Protein AF-A0A382PYN9-F1 (afdb_monomer)

Structure (mmCIF, N/CA/C/O backbone):
data_AF-A0A382PYN9-F1
#
_entry.id   AF-A0A382PYN9-F1
#
loop_
_atom_site.group_PDB
_atom_site.id
_atom_site.type_symbol
_atom_site.label_atom_id
_atom_site.label_alt_id
_atom_site.label_comp_id
_atom_site.label_asym_id
_atom_site.label_entity_id
_atom_site.label_seq_id
_atom_site.pdbx_PDB_ins_code
_atom_site.Cartn_x
_atom_site.Cartn_y
_atom_site.Cartn_z
_atom_site.occupancy
_atom_site.B_iso_or_equiv
_atom_site.auth_seq_id
_atom_site.auth_comp_id
_atom_site.auth_asym_id
_atom_site.auth_atom_id
_atom_site.pdbx_PDB_model_num
ATOM 1 N N . MET A 1 1 ? -27.409 -8.726 5.290 1.00 40.16 1 MET A N 1
ATOM 2 C CA . MET A 1 1 ? -26.857 -7.420 4.881 1.00 40.16 1 MET A CA 1
ATOM 3 C C . MET A 1 1 ? -26.057 -6.933 6.074 1.00 40.16 1 MET A C 1
ATOM 5 O O . MET A 1 1 ? -26.664 -6.709 7.110 1.00 40.16 1 MET A O 1
ATOM 9 N N . LEU A 1 2 ? -24.721 -6.960 6.009 1.00 42.22 2 LEU A N 1
ATOM 10 C CA . LEU A 1 2 ? -23.898 -6.451 7.111 1.00 42.22 2 LEU A CA 1
ATOM 11 C C . LEU A 1 2 ? -24.220 -4.960 7.237 1.00 42.22 2 LEU A C 1
ATOM 13 O O . LEU A 1 2 ? -24.025 -4.222 6.271 1.00 42.22 2 LEU A O 1
ATOM 17 N N . SER A 1 3 ? -24.788 -4.535 8.367 1.00 43.53 3 SER A N 1
ATOM 18 C CA . SER A 1 3 ? -24.862 -3.118 8.705 1.00 43.53 3 SER A CA 1
ATOM 19 C C . SER A 1 3 ? -23.429 -2.682 8.967 1.00 43.53 3 SER A C 1
ATOM 21 O O . SER A 1 3 ? -22.917 -2.844 10.070 1.00 43.53 3 SER A O 1
ATOM 23 N N . TYR A 1 4 ? -22.730 -2.251 7.920 1.00 53.94 4 TYR A N 1
ATOM 24 C CA . TYR A 1 4 ? -21.468 -1.563 8.114 1.00 53.94 4 TYR A CA 1
ATOM 25 C C . TYR A 1 4 ? -21.807 -0.327 8.929 1.00 53.94 4 TYR A C 1
ATOM 27 O O . TYR A 1 4 ? -22.560 0.529 8.463 1.00 53.94 4 TYR A O 1
ATOM 35 N N . ASP A 1 5 ? -21.330 -0.289 10.169 1.00 60.09 5 ASP A N 1
ATOM 36 C CA . ASP A 1 5 ? -21.441 0.897 10.994 1.00 60.09 5 ASP A CA 1
ATOM 37 C C . ASP A 1 5 ? -20.988 2.113 10.176 1.00 60.09 5 ASP A C 1
ATOM 39 O O . ASP A 1 5 ? -20.048 2.049 9.372 1.00 60.09 5 ASP A O 1
ATOM 43 N N . ASN A 1 6 ? -21.682 3.235 10.368 1.00 76.31 6 ASN A N 1
ATOM 44 C CA . ASN A 1 6 ? -21.458 4.477 9.622 1.00 76.31 6 ASN A CA 1
ATOM 45 C C . ASN A 1 6 ? -20.055 5.081 9.826 1.00 76.31 6 ASN A C 1
ATOM 47 O O . ASN A 1 6 ? -19.784 6.157 9.303 1.00 76.31 6 ASN A O 1
ATOM 51 N N . ALA A 1 7 ? -19.172 4.427 10.580 1.00 86.56 7 ALA A N 1
ATOM 52 C CA . ALA A 1 7 ? -17.795 4.819 10.795 1.00 86.56 7 ALA A CA 1
ATOM 53 C C . ALA A 1 7 ? -16.909 3.577 10.945 1.00 86.56 7 ALA A C 1
ATOM 55 O O . ALA A 1 7 ? -17.310 2.566 11.513 1.00 86.56 7 ALA A O 1
ATOM 56 N N . GLY A 1 8 ? -15.681 3.686 10.459 1.00 94.12 8 GLY A N 1
ATOM 57 C CA . GLY A 1 8 ? -14.655 2.660 10.565 1.00 94.12 8 GLY A CA 1
ATOM 58 C C . GLY A 1 8 ? -13.310 3.227 10.134 1.00 94.12 8 GLY A C 1
ATOM 59 O O . GLY A 1 8 ? -13.210 4.387 9.728 1.00 94.12 8 GLY A O 1
ATOM 60 N N . SER A 1 9 ? -12.261 2.427 10.246 1.00 97.19 9 SER A N 1
ATOM 61 C CA . SER A 1 9 ? -10.891 2.838 9.959 1.00 97.19 9 SER A CA 1
ATOM 62 C C . SER A 1 9 ? -10.161 1.775 9.146 1.00 97.19 9 SER A C 1
ATOM 64 O O . SER A 1 9 ? -10.193 0.583 9.461 1.00 97.19 9 SER A O 1
ATOM 66 N N . PHE A 1 10 ? -9.505 2.214 8.076 1.00 97.12 10 PHE A N 1
ATOM 67 C CA . PHE A 1 10 ? -8.853 1.351 7.103 1.00 97.12 10 PHE A CA 1
ATOM 68 C C . PHE A 1 10 ? -7.407 1.783 6.880 1.00 97.12 10 PHE A C 1
ATOM 70 O O . PHE A 1 10 ? -7.141 2.928 6.512 1.00 97.12 10 PHE A O 1
ATOM 77 N N . LEU A 1 11 ? -6.479 0.845 7.047 1.00 97.12 11 LEU A N 1
ATOM 78 C CA . LEU A 1 11 ? -5.067 1.026 6.731 1.00 97.12 11 LEU A CA 1
ATOM 79 C C . LEU A 1 11 ? -4.692 0.170 5.518 1.00 97.12 11 LEU A C 1
ATOM 81 O O . LEU A 1 11 ? -4.816 -1.054 5.560 1.00 97.12 11 LEU A O 1
ATOM 85 N N . GLU A 1 12 ? -4.177 0.793 4.460 1.00 94.44 12 GLU A N 1
ATOM 86 C CA . GLU A 1 12 ? -3.511 0.089 3.363 1.00 94.44 12 GLU A CA 1
ATOM 87 C C . GLU A 1 12 ? -1.996 0.239 3.472 1.00 94.44 12 GLU A C 1
ATOM 89 O O . GLU A 1 12 ? -1.480 1.345 3.645 1.00 94.44 12 GLU A O 1
ATOM 94 N N . VAL A 1 13 ? -1.287 -0.884 3.345 1.00 91.56 13 VAL A N 1
ATOM 95 C CA . VAL A 1 13 ? 0.174 -0.917 3.363 1.00 91.56 13 VAL A CA 1
ATOM 96 C C . VAL A 1 13 ? 0.731 -1.517 2.080 1.00 91.56 13 VAL A C 1
ATOM 98 O O . VAL A 1 13 ? 0.318 -2.595 1.621 1.00 91.56 13 VAL A O 1
ATOM 101 N N . GLY A 1 14 ? 1.770 -0.863 1.571 1.00 85.06 14 GLY A N 1
ATOM 102 C CA . GLY A 1 14 ? 2.651 -1.384 0.538 1.00 85.06 14 GLY A CA 1
ATOM 103 C C . GLY A 1 14 ? 2.459 -0.717 -0.812 1.00 85.06 14 GLY A C 1
ATOM 104 O O . GLY A 1 14 ? 1.641 0.173 -0.989 1.00 85.06 14 GLY A O 1
ATOM 105 N N . CYS A 1 15 ? 3.195 -1.232 -1.781 1.00 72.50 15 CYS A N 1
ATOM 106 C CA . CYS A 1 15 ? 3.607 -0.526 -2.984 1.00 72.50 15 CYS A CA 1
ATOM 107 C C . CYS A 1 15 ? 2.449 -0.162 -3.967 1.00 72.50 15 CYS A C 1
ATOM 109 O O . CYS A 1 15 ? 2.612 0.545 -4.959 1.00 72.50 15 CYS A O 1
ATOM 111 N N . HIS A 1 16 ? 1.233 -0.664 -3.738 1.00 74.56 16 HIS A N 1
ATOM 112 C CA . HIS A 1 16 ? 0.044 -0.399 -4.571 1.00 74.56 16 HIS A CA 1
ATOM 113 C C . HIS A 1 16 ? -1.066 0.311 -3.787 1.00 74.56 16 HIS A C 1
ATOM 115 O O . HIS A 1 16 ? -2.250 0.143 -4.087 1.00 74.56 16 HIS A O 1
ATOM 121 N N . THR A 1 17 ? -0.682 1.062 -2.754 1.00 84.31 17 THR A N 1
ATOM 122 C CA . THR A 1 17 ? -1.617 1.781 -1.887 1.00 84.31 17 THR A CA 1
ATOM 123 C C . THR A 1 17 ? -2.398 2.848 -2.659 1.00 84.31 17 THR A C 1
ATOM 125 O O . THR A 1 17 ? -1.833 3.550 -3.495 1.00 84.31 17 THR A O 1
ATOM 128 N N . GLY A 1 18 ? -3.704 2.958 -2.391 1.00 83.88 18 GLY A N 1
ATOM 129 C CA . GLY A 1 18 ? -4.582 4.017 -2.908 1.00 83.88 18 GLY A CA 1
ATOM 130 C C . GLY A 1 18 ? -5.741 3.519 -3.760 1.00 83.88 18 GLY A C 1
ATOM 131 O O . GLY A 1 18 ? -6.857 4.004 -3.618 1.00 83.88 18 GLY A O 1
ATOM 132 N N . ARG A 1 19 ? -5.540 2.495 -4.597 1.00 83.75 19 ARG A N 1
ATOM 133 C CA . ARG A 1 19 ? -6.630 1.971 -5.445 1.00 83.75 19 ARG A CA 1
ATOM 134 C C . ARG A 1 19 ? -7.760 1.348 -4.634 1.00 83.75 19 ARG A C 1
ATOM 136 O O . ARG A 1 19 ? -8.929 1.586 -4.927 1.00 83.75 19 ARG A O 1
ATOM 143 N N . LEU A 1 20 ? -7.406 0.532 -3.642 1.00 87.69 20 LEU A N 1
ATOM 144 C CA . LEU A 1 20 ? -8.398 -0.111 -2.789 1.00 87.69 20 LEU A CA 1
ATOM 145 C C . LEU A 1 20 ? -9.072 0.922 -1.885 1.00 87.69 20 LEU A C 1
ATOM 147 O O . LEU A 1 20 ? -10.288 0.891 -1.751 1.00 87.69 20 LEU A O 1
ATOM 151 N N . ILE A 1 21 ? -8.301 1.868 -1.341 1.00 92.31 21 ILE A N 1
ATOM 152 C CA . ILE A 1 21 ? -8.827 3.010 -0.581 1.00 92.31 21 ILE A CA 1
ATO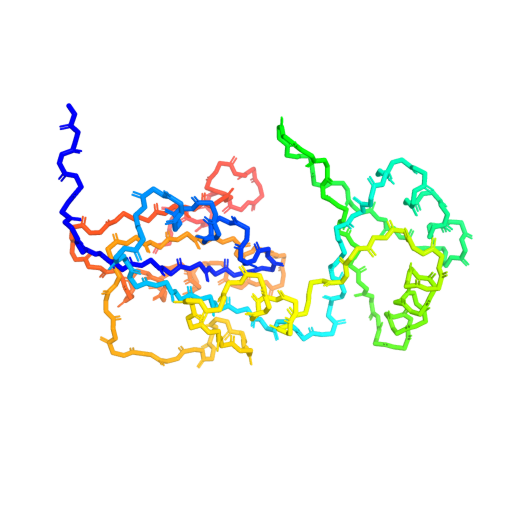M 153 C C . ILE A 1 21 ? -9.866 3.791 -1.397 1.00 92.31 21 ILE A C 1
ATOM 155 O O . ILE A 1 21 ? -10.986 3.974 -0.927 1.00 92.31 21 ILE A O 1
ATOM 159 N N . TYR A 1 22 ? -9.534 4.182 -2.632 1.00 91.12 22 TYR A N 1
ATOM 160 C CA . TYR A 1 22 ? -10.456 4.883 -3.527 1.00 91.12 22 TYR A CA 1
ATOM 161 C C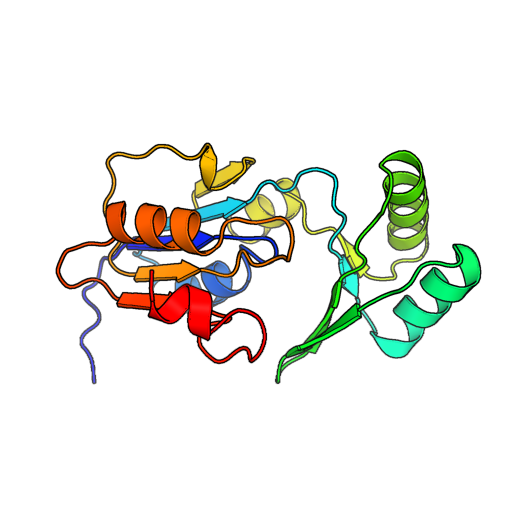 . TYR A 1 22 ? -11.749 4.109 -3.749 1.00 91.12 22 TYR A C 1
ATOM 163 O O . TYR A 1 22 ? -12.841 4.655 -3.601 1.00 91.12 22 TYR A O 1
ATOM 171 N N . TYR A 1 23 ? -11.623 2.818 -4.059 1.00 89.44 23 TYR A N 1
ATOM 172 C CA . TYR A 1 23 ? -12.780 1.967 -4.279 1.00 89.44 23 TYR A CA 1
ATOM 173 C C . TYR A 1 23 ? -13.662 1.861 -3.034 1.00 89.44 23 TYR A C 1
ATOM 175 O O . TYR A 1 23 ? -14.871 2.038 -3.130 1.00 89.44 23 TYR A O 1
ATOM 183 N N . LEU A 1 24 ? -13.070 1.612 -1.865 1.00 90.44 24 LEU A N 1
ATOM 184 C CA . LEU A 1 24 ? -13.812 1.460 -0.615 1.00 90.44 24 LEU A CA 1
ATOM 185 C C . LEU A 1 24 ? -14.515 2.750 -0.194 1.00 90.44 24 LEU A C 1
ATOM 187 O O . LEU A 1 24 ? -15.639 2.674 0.292 1.00 90.44 24 LEU A O 1
ATOM 191 N N . HIS A 1 25 ? -13.906 3.914 -0.419 1.00 93.44 25 HIS A N 1
ATOM 192 C CA . HIS A 1 25 ? -14.519 5.202 -0.089 1.00 93.44 25 HIS A CA 1
ATOM 193 C C . HIS A 1 25 ? -15.833 5.444 -0.849 1.00 93.44 25 HIS A C 1
ATOM 195 O O . HIS A 1 25 ? -16.732 6.092 -0.321 1.00 93.44 25 HIS A O 1
ATOM 201 N N . MET A 1 26 ? -16.004 4.874 -2.049 1.00 91.75 26 MET A N 1
ATOM 202 C CA . MET A 1 26 ? -17.281 4.957 -2.774 1.00 91.75 26 MET A CA 1
ATOM 203 C C . MET A 1 26 ? -18.440 4.261 -2.041 1.00 91.75 26 MET A C 1
ATOM 2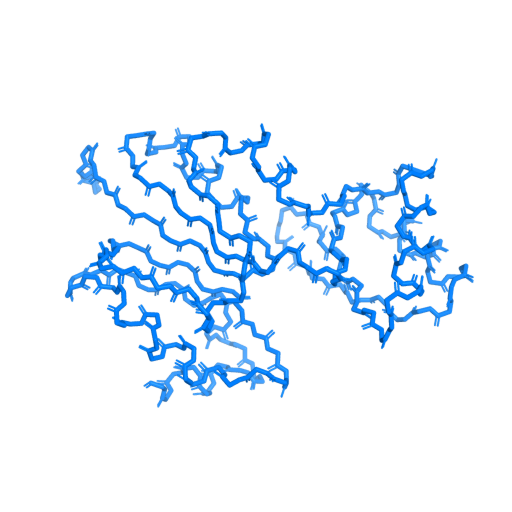05 O O . MET A 1 26 ? -19.595 4.610 -2.269 1.00 91.75 26 MET A O 1
ATOM 209 N N . PHE A 1 27 ? -18.147 3.288 -1.173 1.00 91.88 27 PHE A N 1
ATOM 210 C CA . PHE A 1 27 ? -19.151 2.523 -0.423 1.00 91.88 27 PHE A CA 1
ATOM 211 C C . PHE A 1 27 ? -19.200 2.901 1.059 1.00 91.88 27 PHE A C 1
ATOM 213 O O . PHE A 1 27 ? -20.262 2.836 1.671 1.00 91.88 27 PHE A O 1
ATOM 220 N N . CYS A 1 28 ? -18.067 3.317 1.626 1.00 93.38 28 CYS A N 1
ATOM 221 C CA . CYS A 1 28 ? -17.914 3.659 3.037 1.00 93.38 28 CYS A CA 1
ATOM 222 C C . CYS A 1 28 ? -17.301 5.069 3.202 1.00 93.38 28 CYS A C 1
ATOM 224 O O . CYS A 1 28 ? -16.242 5.208 3.811 1.00 93.38 28 CYS A O 1
ATOM 226 N N . PRO A 1 29 ? -17.934 6.141 2.689 1.00 94.31 29 PRO A N 1
ATOM 227 C CA . PRO A 1 29 ? -17.316 7.474 2.602 1.00 94.31 29 PRO A CA 1
ATOM 228 C C . PRO A 1 29 ? -16.969 8.096 3.961 1.00 94.31 29 PRO A C 1
ATOM 230 O O . PRO A 1 29 ? -16.073 8.925 4.063 1.00 94.31 29 PRO A O 1
ATOM 233 N N . ASN A 1 30 ? -17.656 7.674 5.022 1.00 94.81 30 ASN A N 1
ATOM 234 C CA . ASN A 1 30 ? -17.444 8.174 6.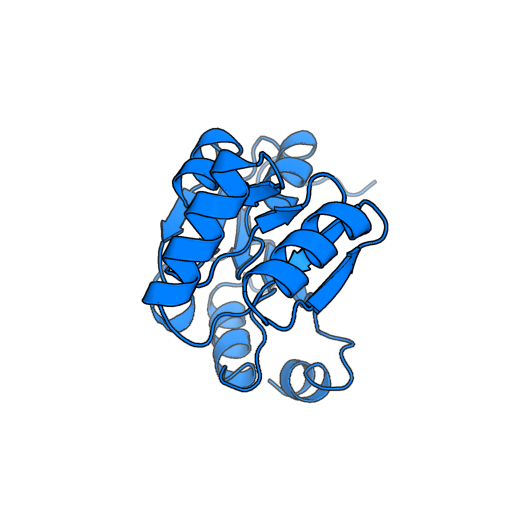381 1.00 94.81 30 ASN A CA 1
ATOM 235 C C . ASN A 1 30 ? -16.313 7.447 7.127 1.00 94.81 30 ASN A C 1
ATOM 237 O O . ASN A 1 30 ? -16.043 7.746 8.291 1.00 94.81 30 ASN A O 1
ATOM 241 N N . TRP A 1 31 ? -15.679 6.453 6.503 1.00 96.00 31 TRP A N 1
ATOM 242 C CA . TRP A 1 31 ? -14.544 5.766 7.103 1.00 96.00 31 TRP A CA 1
ATOM 243 C C . TRP A 1 31 ? -13.279 6.617 7.011 1.00 96.00 31 TRP A C 1
ATOM 245 O O . TRP A 1 31 ? -13.064 7.374 6.067 1.00 96.00 31 TRP A O 1
ATOM 255 N N . LYS A 1 32 ? -12.398 6.452 7.994 1.00 97.25 32 LYS A N 1
ATOM 256 C CA . LYS A 1 32 ? -11.067 7.046 7.981 1.00 97.25 32 LYS A CA 1
ATOM 257 C C . LYS A 1 32 ? -10.108 6.138 7.221 1.00 97.25 32 LYS A C 1
ATOM 259 O O . LYS A 1 32 ? -9.915 4.982 7.592 1.00 97.25 32 LYS A O 1
ATOM 264 N N . TYR A 1 33 ? -9.462 6.679 6.195 1.00 97.50 33 TYR A N 1
ATOM 265 C CA . TYR A 1 33 ? -8.511 5.943 5.367 1.00 97.50 33 TYR A CA 1
ATOM 266 C C . TYR A 1 33 ? -7.081 6.415 5.610 1.00 97.50 33 TYR A C 1
ATOM 268 O O . TYR A 1 33 ? -6.813 7.616 5.678 1.00 97.50 33 TYR A O 1
ATOM 276 N N . THR A 1 34 ? -6.157 5.463 5.694 1.00 97.50 34 THR A N 1
ATOM 277 C CA . THR A 1 34 ? -4.725 5.717 5.843 1.00 97.50 34 THR A CA 1
ATOM 278 C C . THR A 1 34 ? -3.945 4.851 4.864 1.00 97.50 34 THR A C 1
ATOM 280 O O . THR A 1 34 ? -4.085 3.630 4.853 1.00 97.50 34 THR A O 1
ATOM 283 N N . GLY A 1 35 ? -3.106 5.481 4.048 1.00 95.00 35 GLY A N 1
ATOM 284 C CA . GLY A 1 35 ? -2.137 4.814 3.191 1.00 95.00 35 GLY A CA 1
ATOM 285 C C . GLY A 1 35 ? -0.720 4.973 3.730 1.00 95.00 35 GLY A C 1
ATOM 286 O O . GLY A 1 35 ? -0.292 6.092 4.020 1.00 95.00 35 GLY A O 1
ATOM 287 N N . VAL A 1 36 ? 0.013 3.865 3.848 1.00 93.56 36 VAL A N 1
ATOM 288 C CA . VAL A 1 36 ? 1.431 3.865 4.233 1.00 93.56 36 VAL A CA 1
ATOM 289 C C . VAL A 1 36 ? 2.239 3.117 3.186 1.00 93.56 36 VAL A C 1
ATOM 291 O O . VAL A 1 36 ? 2.096 1.904 2.995 1.00 93.56 36 VAL A O 1
ATOM 294 N N . ASP A 1 37 ? 3.121 3.844 2.521 1.00 85.69 37 ASP A N 1
ATOM 295 C CA . ASP A 1 37 ? 4.004 3.312 1.498 1.00 85.69 37 ASP A CA 1
ATOM 296 C C . ASP A 1 37 ? 5.233 4.209 1.424 1.00 85.69 37 ASP A C 1
ATOM 298 O O . ASP A 1 37 ? 5.161 5.410 1.675 1.00 85.69 37 ASP A O 1
ATOM 302 N N . ALA A 1 38 ? 6.377 3.631 1.077 1.00 70.38 38 ALA A N 1
ATOM 303 C CA . ALA A 1 38 ? 7.583 4.418 0.934 1.00 70.38 38 ALA A CA 1
ATOM 304 C C . ALA A 1 38 ? 7.406 5.475 -0.161 1.00 70.38 38 ALA A C 1
ATOM 306 O O . ALA A 1 38 ? 8.017 6.530 -0.047 1.00 70.38 38 ALA A O 1
ATOM 307 N N . TRP A 1 39 ? 6.606 5.197 -1.208 1.00 73.81 39 TRP A N 1
ATOM 308 C CA . TRP A 1 39 ? 6.538 5.977 -2.462 1.00 73.81 39 TRP A CA 1
ATOM 309 C C . TRP A 1 39 ? 7.914 6.527 -2.883 1.00 73.81 39 TRP A C 1
ATOM 311 O O . TRP A 1 39 ? 8.021 7.609 -3.462 1.00 73.81 39 TRP A O 1
ATOM 321 N N . ASP A 1 40 ? 8.977 5.798 -2.530 1.00 58.28 40 ASP A N 1
ATOM 322 C CA . ASP A 1 40 ? 10.353 6.252 -2.610 1.00 58.28 40 ASP A CA 1
ATOM 323 C C . ASP A 1 40 ? 11.065 5.353 -3.599 1.00 58.28 40 ASP A C 1
ATOM 325 O O . ASP A 1 40 ? 11.269 4.158 -3.372 1.00 58.28 40 ASP A O 1
ATOM 329 N N . GLU A 1 41 ? 11.383 5.980 -4.725 1.00 51.34 41 GLU A N 1
ATOM 330 C CA . GLU A 1 41 ? 12.428 5.639 -5.684 1.00 51.34 41 GLU A CA 1
ATOM 331 C C . GLU A 1 41 ? 12.338 4.303 -6.446 1.00 51.34 41 GLU A C 1
ATOM 333 O O . GLU A 1 41 ? 12.923 4.176 -7.524 1.00 51.34 41 GLU A O 1
ATOM 338 N N . LEU A 1 42 ? 11.565 3.324 -5.974 1.00 53.38 42 LEU A N 1
ATOM 339 C CA . LEU A 1 42 ? 11.162 2.162 -6.759 1.00 53.38 42 LEU A CA 1
ATOM 340 C C . LEU A 1 42 ? 9.938 2.541 -7.582 1.00 53.38 42 LEU A C 1
ATOM 342 O O . LEU A 1 42 ? 8.824 2.648 -7.070 1.00 53.38 42 LEU A O 1
ATOM 346 N N . VAL A 1 43 ? 10.158 2.761 -8.874 1.00 56.97 43 VAL A N 1
ATOM 347 C CA . VAL A 1 43 ? 9.088 3.188 -9.764 1.00 56.97 43 VAL A CA 1
ATOM 348 C C . VAL A 1 43 ? 8.063 2.078 -9.904 1.00 56.97 43 VAL A C 1
ATOM 350 O O . VAL A 1 43 ? 8.324 0.997 -10.420 1.00 56.97 43 VAL A O 1
ATOM 353 N N . MET A 1 44 ? 6.840 2.371 -9.513 1.00 60.84 44 MET A N 1
ATOM 354 C CA . MET A 1 44 ? 5.715 1.583 -9.970 1.00 60.84 44 MET A CA 1
ATOM 355 C C . MET A 1 44 ? 4.902 2.447 -10.884 1.00 60.84 44 MET A C 1
ATOM 357 O O . MET A 1 44 ? 4.484 3.542 -10.507 1.00 60.84 44 MET A O 1
ATOM 361 N N . TRP A 1 45 ? 4.682 1.943 -12.087 1.00 68.88 45 TRP A N 1
ATOM 362 C CA . TRP A 1 45 ? 3.719 2.538 -12.977 1.00 68.88 45 TRP A CA 1
ATOM 363 C C . TRP A 1 45 ? 2.532 1.623 -13.168 1.00 68.88 45 TRP A C 1
ATOM 365 O O . TRP A 1 45 ? 2.603 0.396 -13.158 1.00 68.88 45 TRP A O 1
ATOM 375 N N . ILE A 1 46 ? 1.413 2.266 -13.415 1.00 64.88 46 ILE A N 1
ATOM 376 C CA . ILE A 1 46 ? 0.235 1.625 -13.951 1.00 64.88 46 ILE A CA 1
ATOM 377 C C . ILE A 1 46 ? 0.343 1.780 -15.463 1.00 64.88 46 ILE A C 1
ATOM 379 O O . ILE A 1 46 ? 0.218 2.894 -15.963 1.00 64.88 46 ILE A O 1
ATOM 383 N N . ALA A 1 47 ? 0.629 0.695 -16.184 1.00 63.72 47 ALA A N 1
ATOM 384 C CA . ALA A 1 47 ? 0.686 0.738 -17.643 1.00 63.72 47 ALA A CA 1
ATOM 385 C C . ALA A 1 47 ? -0.710 1.026 -18.223 1.00 63.72 47 ALA A C 1
ATOM 387 O O . ALA A 1 47 ? -1.704 0.473 -17.749 1.00 63.72 47 ALA A O 1
ATOM 388 N N . ASN A 1 48 ? -0.771 1.884 -19.245 1.00 62.50 48 ASN A N 1
ATOM 389 C CA . ASN A 1 48 ? -2.018 2.201 -19.954 1.00 62.50 48 ASN A CA 1
ATOM 390 C C . ASN A 1 48 ? -2.467 1.036 -20.849 1.00 62.50 48 ASN A C 1
ATOM 392 O O . ASN A 1 48 ? -3.642 0.679 -20.863 1.00 62.50 48 ASN A O 1
ATOM 396 N N . ASP A 1 49 ? -1.504 0.433 -21.547 1.00 68.25 49 ASP A N 1
ATOM 397 C CA . ASP A 1 49 ? -1.635 -0.802 -22.315 1.00 68.25 49 ASP A CA 1
ATOM 398 C C . ASP A 1 49 ? -0.434 -1.692 -21.986 1.00 68.25 49 ASP A C 1
ATOM 400 O O . ASP A 1 49 ? 0.722 -1.314 -22.186 1.00 68.25 49 ASP A O 1
ATOM 404 N N . VAL A 1 50 ? -0.703 -2.847 -21.390 1.00 63.16 50 VAL A N 1
ATOM 405 C CA . VAL A 1 50 ? 0.322 -3.605 -20.680 1.00 63.16 50 VAL A CA 1
ATOM 406 C C . VAL A 1 50 ? 1.310 -4.267 -21.624 1.00 63.16 50 VAL A C 1
ATOM 408 O O . VAL A 1 50 ? 2.507 -4.158 -21.376 1.00 63.16 50 VAL A O 1
ATOM 411 N N . SER A 1 51 ? 0.857 -4.899 -22.706 1.00 64.12 51 SER A N 1
ATOM 412 C CA . SER A 1 51 ? 1.770 -5.549 -23.653 1.00 64.12 51 SER A CA 1
ATOM 413 C C . SER A 1 51 ? 2.668 -4.515 -24.329 1.00 64.12 51 SER A C 1
ATOM 415 O O . SER A 1 51 ? 3.893 -4.611 -24.293 1.00 64.12 51 SER A O 1
ATOM 417 N N . THR A 1 52 ? 2.062 -3.451 -24.849 1.00 67.00 52 THR A N 1
ATOM 418 C CA . THR A 1 52 ? 2.746 -2.506 -25.734 1.00 67.00 52 THR A CA 1
ATOM 419 C C . THR A 1 52 ? 3.662 -1.544 -24.975 1.00 67.00 52 THR A C 1
ATOM 421 O O . THR A 1 52 ? 4.727 -1.172 -25.471 1.00 67.00 52 THR A O 1
ATOM 424 N N . SER A 1 53 ? 3.285 -1.130 -23.760 1.00 73.06 53 SER A N 1
ATOM 425 C CA . SER A 1 53 ? 4.128 -0.264 -22.927 1.00 73.06 53 SER A CA 1
ATOM 426 C C . SER A 1 53 ? 5.312 -1.011 -22.317 1.00 73.06 53 SER A C 1
ATOM 428 O O . SER A 1 53 ? 6.400 -0.444 -22.226 1.00 73.06 53 SER A O 1
ATOM 430 N N . ILE A 1 54 ? 5.123 -2.270 -21.907 1.00 72.00 54 ILE A N 1
ATOM 431 C CA . ILE A 1 54 ? 6.200 -3.076 -21.320 1.00 72.00 54 ILE A CA 1
ATOM 432 C C . ILE A 1 54 ? 7.271 -3.377 -22.362 1.00 72.00 54 ILE A C 1
ATOM 434 O O . ILE A 1 54 ? 8.444 -3.126 -22.096 1.00 72.00 54 ILE A O 1
ATOM 438 N N . GLU A 1 55 ? 6.885 -3.889 -23.534 1.00 77.12 55 GLU A N 1
ATOM 439 C CA . GLU A 1 55 ? 7.840 -4.287 -24.575 1.00 77.12 55 GLU A CA 1
ATOM 440 C C . GLU A 1 55 ? 8.746 -3.122 -24.980 1.00 77.12 55 GLU A C 1
ATOM 442 O O . GLU A 1 55 ? 9.955 -3.293 -25.135 1.00 77.12 55 GLU A O 1
ATOM 447 N N . LYS A 1 56 ? 8.181 -1.911 -25.068 1.00 80.25 56 LYS A N 1
ATOM 448 C CA . LYS A 1 56 ? 8.939 -0.686 -25.349 1.00 80.25 56 LYS A CA 1
ATOM 449 C C . LYS A 1 56 ? 9.982 -0.396 -24.273 1.00 80.25 56 LYS A C 1
ATOM 451 O O . LYS A 1 56 ? 11.137 -0.153 -24.606 1.00 80.25 56 LYS A O 1
ATOM 456 N N . VAL A 1 57 ? 9.605 -0.464 -22.995 1.00 79.00 57 VAL A N 1
ATOM 457 C CA . VAL A 1 57 ? 10.533 -0.207 -21.882 1.00 79.00 57 VAL A CA 1
ATOM 458 C C . VAL A 1 57 ? 11.606 -1.296 -21.779 1.00 79.00 57 VAL A C 1
ATOM 460 O O . VAL A 1 57 ? 12.776 -0.986 -21.565 1.00 79.00 57 VAL A O 1
ATOM 463 N N . GLN A 1 58 ? 11.237 -2.566 -21.965 1.00 81.62 58 GLN A N 1
ATOM 464 C CA . GLN A 1 58 ? 12.188 -3.682 -21.969 1.00 81.62 58 GLN A CA 1
ATOM 465 C C . GLN A 1 58 ? 13.219 -3.539 -23.083 1.00 81.62 58 GLN A C 1
ATOM 467 O O . GLN A 1 58 ? 14.412 -3.697 -22.835 1.00 81.62 58 GLN A O 1
ATOM 472 N N . LYS A 1 59 ? 12.756 -3.214 -24.294 1.00 85.19 59 LYS A N 1
ATOM 473 C CA . LYS A 1 59 ? 13.613 -3.035 -25.465 1.00 85.19 59 LYS A CA 1
ATOM 474 C C . LYS A 1 59 ? 14.559 -1.846 -25.310 1.00 85.19 59 LYS A C 1
ATOM 476 O O . LYS A 1 59 ? 15.723 -1.970 -25.669 1.00 85.19 59 LYS A O 1
ATOM 481 N N . GLU A 1 60 ? 14.069 -0.727 -24.782 1.00 86.62 60 GLU A N 1
ATOM 482 C CA . GLU A 1 60 ? 14.857 0.501 -24.635 1.00 86.62 60 GLU A CA 1
ATOM 483 C C . GLU A 1 60 ? 15.940 0.372 -23.554 1.00 86.62 60 GLU A C 1
ATOM 485 O O . GLU A 1 60 ? 17.079 0.777 -23.762 1.00 86.62 60 GLU A O 1
ATOM 490 N N . PHE A 1 61 ? 15.606 -0.218 -22.401 1.00 83.56 61 PHE A N 1
ATOM 491 C CA . PHE A 1 61 ? 16.478 -0.173 -21.221 1.00 83.56 61 PHE A CA 1
ATOM 492 C C . PHE A 1 61 ? 17.109 -1.513 -20.836 1.00 83.56 61 PHE A C 1
ATOM 494 O O . PHE A 1 61 ? 17.865 -1.573 -19.865 1.00 83.56 61 PHE A O 1
ATOM 501 N N . GLY A 1 62 ? 16.783 -2.600 -21.542 1.00 81.62 62 GLY A N 1
ATOM 502 C CA . GLY A 1 62 ? 17.285 -3.941 -21.228 1.00 81.62 62 GLY A CA 1
ATOM 503 C C . GLY A 1 62 ? 16.863 -4.441 -19.841 1.00 81.62 62 GLY A C 1
ATOM 504 O O . GLY A 1 62 ? 17.573 -5.234 -19.225 1.00 81.62 62 GLY A O 1
ATOM 505 N N . VAL A 1 63 ? 15.736 -3.953 -19.312 1.00 75.00 63 VAL A N 1
ATOM 506 C CA . VAL A 1 63 ? 15.248 -4.302 -17.970 1.00 75.00 63 VAL A CA 1
ATOM 507 C C . VAL A 1 63 ? 14.274 -5.476 -18.001 1.00 75.00 63 VAL A C 1
ATOM 509 O O . VAL A 1 63 ? 13.520 -5.673 -18.952 1.00 75.00 63 VAL A O 1
ATOM 512 N N . SER A 1 64 ? 14.241 -6.249 -16.915 1.00 67.81 64 SER A N 1
ATOM 513 C CA . SER A 1 64 ? 13.190 -7.243 -16.697 1.00 67.81 64 SER A CA 1
ATOM 514 C C . SER A 1 64 ? 11.961 -6.575 -16.080 1.00 67.81 64 SER A C 1
ATOM 516 O O . SER A 1 64 ? 12.066 -5.871 -15.074 1.00 67.81 64 SER A O 1
ATOM 518 N N . VAL A 1 65 ? 10.790 -6.804 -16.673 1.00 66.62 65 VAL A N 1
ATOM 519 C CA . VAL A 1 65 ? 9.510 -6.276 -16.194 1.00 66.62 65 VAL A CA 1
ATOM 520 C C . VAL A 1 65 ? 8.652 -7.438 -15.722 1.00 66.62 65 VAL A C 1
ATOM 522 O O . VAL A 1 65 ? 8.476 -8.418 -16.447 1.00 66.62 65 VAL A O 1
ATOM 525 N N . ARG A 1 66 ? 8.123 -7.351 -14.496 1.00 62.03 66 ARG A N 1
ATOM 526 C CA . ARG A 1 66 ? 7.229 -8.379 -13.955 1.00 62.03 66 ARG A CA 1
ATOM 527 C C . ARG A 1 66 ? 5.769 -7.993 -14.154 1.00 62.03 66 ARG A C 1
ATOM 529 O O . ARG A 1 66 ? 5.349 -6.877 -13.849 1.00 62.03 66 ARG A O 1
ATOM 536 N N . HIS A 1 67 ? 4.994 -8.968 -14.617 1.00 55.47 67 HIS A N 1
ATOM 537 C CA . HIS A 1 67 ? 3.546 -8.873 -14.730 1.00 55.47 67 HIS A CA 1
ATOM 538 C C . HIS A 1 67 ? 2.898 -9.199 -13.382 1.00 55.47 67 HIS A C 1
ATOM 540 O O . HIS A 1 67 ? 3.071 -10.302 -12.863 1.00 55.47 67 HIS A O 1
ATOM 546 N N . CYS A 1 68 ? 2.106 -8.272 -12.846 1.00 54.53 68 CYS A N 1
ATOM 547 C CA . CYS A 1 68 ? 1.124 -8.575 -11.813 1.00 54.53 68 CYS A CA 1
ATOM 548 C C . CYS A 1 68 ? -0.248 -8.627 -12.488 1.00 54.53 68 CYS A C 1
ATOM 550 O O . CYS A 1 68 ? -0.856 -7.599 -12.797 1.00 54.53 68 CYS A O 1
ATOM 552 N N . ASN A 1 69 ? -0.724 -9.843 -12.762 1.00 45.19 69 ASN A N 1
ATOM 553 C CA . ASN A 1 69 ? -2.051 -10.029 -13.326 1.00 45.19 69 ASN A CA 1
ATOM 554 C C . ASN A 1 69 ? -3.089 -9.785 -12.222 1.00 45.19 69 ASN A C 1
ATOM 556 O O . ASN A 1 69 ? -3.107 -10.498 -11.219 1.00 45.19 69 ASN A O 1
ATOM 560 N N . THR A 1 70 ? -3.922 -8.757 -12.376 1.00 48.06 70 THR A N 1
ATOM 561 C CA . THR A 1 70 ? -5.104 -8.578 -11.530 1.00 48.06 70 THR A CA 1
ATOM 562 C C . THR A 1 70 ? -6.325 -8.739 -12.418 1.00 48.06 70 THR A C 1
ATOM 564 O O . THR A 1 70 ? -6.324 -8.240 -13.543 1.00 48.06 70 THR A O 1
ATOM 567 N N . ASN A 1 71 ? -7.357 -9.427 -11.919 1.00 37.12 71 ASN A N 1
ATOM 568 C CA . ASN A 1 71 ? -8.556 -9.829 -12.672 1.00 37.12 71 ASN A CA 1
ATOM 569 C C . ASN A 1 71 ? -9.332 -8.675 -13.351 1.00 37.12 71 ASN A C 1
ATOM 571 O O . ASN A 1 71 ? -10.311 -8.940 -14.036 1.00 37.12 71 ASN A O 1
ATOM 575 N N . TYR A 1 72 ? -8.914 -7.413 -13.186 1.00 37.22 72 TYR A N 1
ATOM 576 C CA . TYR A 1 72 ? -9.611 -6.238 -13.715 1.00 37.22 72 TYR A CA 1
ATOM 577 C C . TYR A 1 72 ? -8.706 -5.190 -14.395 1.00 37.22 72 TYR A C 1
ATOM 579 O O . TYR A 1 72 ? -9.226 -4.163 -14.821 1.00 37.22 72 TYR A O 1
ATOM 587 N N . ARG A 1 73 ? -7.382 -5.421 -14.498 1.00 42.56 73 ARG A N 1
ATOM 588 C CA . ARG A 1 73 ? -6.370 -4.673 -15.295 1.00 42.56 73 ARG A CA 1
ATOM 589 C C . ARG A 1 73 ? -4.977 -5.221 -14.947 1.00 42.56 73 ARG A C 1
ATOM 591 O O . ARG A 1 73 ? -4.664 -5.363 -13.764 1.00 42.56 73 ARG A O 1
ATOM 598 N N . LEU A 1 74 ? -4.108 -5.495 -15.921 1.00 42.34 74 LEU A N 1
ATOM 599 C CA . LEU A 1 74 ? -2.718 -5.837 -15.595 1.00 42.34 74 LEU A CA 1
ATOM 600 C C . LEU A 1 74 ? -2.001 -4.616 -14.985 1.00 42.34 74 LEU A C 1
ATOM 602 O O . LEU A 1 74 ? -2.118 -3.495 -15.476 1.00 42.34 74 LEU A O 1
ATOM 606 N N . VAL A 1 75 ? -1.261 -4.843 -13.899 1.00 49.16 75 VAL A N 1
ATOM 607 C CA . VAL A 1 75 ? -0.345 -3.864 -13.302 1.00 49.16 75 VAL A CA 1
ATOM 608 C C . VAL A 1 75 ? 1.070 -4.343 -13.583 1.00 49.16 75 VAL A C 1
ATOM 610 O O . VAL A 1 75 ? 1.422 -5.483 -13.278 1.00 49.16 75 VAL A O 1
ATOM 613 N N . SER A 1 76 ? 1.879 -3.485 -14.187 1.00 49.81 76 SER A N 1
ATOM 614 C CA . SER A 1 76 ? 3.255 -3.810 -14.552 1.00 49.81 76 SER A CA 1
ATOM 615 C C . SER A 1 76 ? 4.182 -3.234 -13.502 1.00 49.81 76 SER A C 1
ATOM 617 O O . SER A 1 76 ? 4.272 -2.020 -13.354 1.00 49.81 76 SER A O 1
ATOM 619 N N . VAL A 1 77 ? 4.877 -4.097 -12.769 1.00 52.84 77 VAL A N 1
ATOM 620 C CA . VAL A 1 77 ? 5.869 -3.648 -11.794 1.00 52.84 77 VAL A CA 1
ATOM 621 C C . VAL A 1 77 ? 7.239 -3.822 -12.415 1.00 52.84 77 VAL A C 1
ATOM 623 O O . VAL A 1 77 ? 7.674 -4.940 -12.706 1.00 52.84 77 VAL A O 1
ATOM 626 N N . VAL A 1 78 ? 7.942 -2.711 -12.592 1.00 52.09 78 VAL A N 1
ATOM 627 C CA . VAL A 1 78 ? 9.364 -2.744 -12.917 1.00 52.09 78 VAL A CA 1
ATOM 628 C C . VAL A 1 78 ? 10.121 -2.523 -11.633 1.00 52.09 78 VAL A C 1
ATOM 630 O O . VAL A 1 78 ? 9.924 -1.547 -10.927 1.00 52.09 78 VAL A O 1
ATOM 633 N N . SER A 1 79 ? 10.926 -3.508 -11.265 1.00 50.59 79 SER A N 1
ATOM 634 C CA . SER A 1 79 ? 11.803 -3.398 -10.108 1.00 50.59 79 SER A CA 1
ATOM 635 C C . SER A 1 79 ? 13.164 -2.938 -10.610 1.00 50.59 79 SER A C 1
ATOM 637 O O . SER A 1 79 ? 13.780 -3.635 -11.414 1.00 50.59 79 SER A O 1
ATOM 639 N N . PHE A 1 80 ? 13.628 -1.776 -10.156 1.00 56.50 80 PHE A N 1
ATOM 640 C CA . PHE A 1 80 ? 14.923 -1.222 -10.564 1.00 56.50 80 PHE A CA 1
ATOM 641 C C . PHE A 1 80 ? 16.028 -1.697 -9.640 1.00 56.50 80 PHE A C 1
ATOM 643 O O . PHE A 1 80 ? 15.820 -1.909 -8.443 1.00 56.50 80 PHE A O 1
ATOM 650 N N . TYR A 1 81 ? 17.221 -1.817 -10.212 1.00 52.53 81 TYR A N 1
ATOM 651 C CA . TYR A 1 81 ? 18.429 -2.178 -9.482 1.00 52.53 81 TYR A CA 1
ATOM 652 C C . TYR A 1 81 ? 19.264 -0.950 -9.085 1.00 52.53 81 TYR A C 1
ATOM 654 O O . TYR A 1 81 ? 20.077 -1.063 -8.172 1.00 52.53 81 TYR A O 1
ATOM 662 N N . ASN A 1 82 ? 19.052 0.221 -9.709 1.00 67.94 82 ASN A N 1
ATOM 663 C CA . ASN A 1 82 ? 19.671 1.485 -9.293 1.00 67.94 82 ASN A CA 1
ATOM 664 C C . ASN A 1 82 ? 18.786 2.719 -9.589 1.00 67.94 82 ASN A C 1
ATOM 666 O O . ASN A 1 82 ? 17.936 2.696 -10.480 1.00 67.94 82 ASN A O 1
ATOM 670 N N . LEU A 1 83 ? 19.025 3.803 -8.841 1.00 66.44 83 LEU A N 1
ATOM 671 C CA . LEU A 1 83 ? 18.242 5.047 -8.868 1.00 66.44 83 LEU A CA 1
ATOM 672 C C . LEU A 1 83 ? 18.374 5.852 -10.161 1.00 66.44 83 LEU A C 1
ATOM 674 O O . LEU A 1 83 ? 17.430 6.522 -10.572 1.00 66.44 83 LEU A O 1
ATOM 678 N N . LYS A 1 84 ? 19.542 5.805 -10.804 1.00 77.19 84 LYS A N 1
ATOM 679 C CA . LYS A 1 84 ? 19.790 6.544 -12.045 1.00 77.19 84 LYS A CA 1
ATOM 680 C C . LYS A 1 84 ? 18.929 5.983 -13.181 1.00 77.19 84 LYS A C 1
ATOM 682 O O . LYS A 1 84 ? 18.177 6.724 -13.802 1.00 77.19 84 LYS A O 1
ATOM 687 N N . GLN A 1 85 ? 18.969 4.666 -13.367 1.00 75.31 85 GLN A N 1
ATOM 688 C CA . GLN A 1 85 ? 18.180 3.953 -14.369 1.00 75.31 85 GLN A CA 1
ATOM 689 C C . GLN A 1 85 ? 16.671 4.093 -14.107 1.00 75.31 85 GLN A C 1
ATOM 691 O O . GLN A 1 85 ? 15.888 4.224 -15.042 1.00 75.31 85 GLN A O 1
ATOM 696 N N . ALA A 1 86 ? 16.257 4.124 -12.835 1.00 72.81 86 ALA A N 1
ATOM 697 C CA . ALA A 1 86 ? 14.868 4.381 -12.457 1.00 72.81 86 ALA A CA 1
ATOM 698 C C . ALA A 1 86 ? 14.370 5.757 -12.944 1.00 72.81 86 ALA A C 1
ATOM 700 O O . ALA A 1 86 ? 13.266 5.861 -13.478 1.00 72.81 86 ALA A O 1
ATOM 701 N N . LYS A 1 87 ? 15.195 6.807 -12.815 1.00 76.44 87 LYS A N 1
ATOM 702 C CA . LYS A 1 87 ? 14.862 8.160 -13.294 1.00 76.44 87 LYS A CA 1
ATOM 703 C C . LYS A 1 87 ? 14.754 8.229 -14.818 1.00 76.44 87 LYS A C 1
ATOM 705 O O . LYS A 1 87 ? 13.768 8.751 -15.324 1.00 76.44 87 LYS A O 1
ATOM 710 N N . GLU A 1 88 ? 15.709 7.648 -15.538 1.00 82.75 88 GLU A N 1
ATOM 711 C CA . GLU A 1 88 ? 15.706 7.634 -17.011 1.00 82.75 88 GLU A CA 1
ATOM 712 C C . GLU A 1 88 ? 14.459 6.920 -17.568 1.00 82.75 88 GLU A C 1
ATOM 714 O O . GLU A 1 88 ? 13.800 7.401 -18.493 1.00 82.75 88 GLU A O 1
ATOM 719 N N . ILE A 1 89 ? 14.068 5.803 -16.948 1.00 78.38 89 ILE A N 1
ATOM 720 C CA . ILE A 1 89 ? 12.866 5.056 -17.333 1.00 78.38 89 ILE A CA 1
ATOM 721 C C . ILE A 1 89 ? 11.585 5.849 -17.024 1.00 78.38 89 ILE A C 1
ATOM 723 O O . ILE A 1 89 ? 10.647 5.828 -17.825 1.00 78.38 89 ILE A O 1
ATOM 727 N N . ASN A 1 90 ? 11.537 6.594 -15.912 1.00 76.19 90 ASN A N 1
ATOM 728 C CA . ASN A 1 90 ? 10.410 7.482 -15.597 1.00 76.19 90 ASN A CA 1
ATOM 729 C C . ASN A 1 90 ? 10.192 8.537 -16.664 1.00 76.19 90 ASN A C 1
ATOM 731 O O . ASN A 1 90 ? 9.075 8.705 -17.155 1.00 76.19 90 ASN A O 1
ATOM 735 N N . GLU A 1 91 ? 11.263 9.243 -17.012 1.00 82.12 91 GLU A N 1
ATOM 736 C CA . GLU A 1 91 ? 11.225 10.289 -18.025 1.00 82.12 91 GLU A CA 1
ATOM 737 C C . GLU A 1 91 ? 10.729 9.720 -19.353 1.00 82.12 91 GLU A C 1
ATOM 739 O O . GLU A 1 91 ? 9.842 10.302 -19.979 1.00 82.12 91 GLU A O 1
ATOM 744 N N . TYR A 1 92 ? 11.209 8.534 -19.739 1.00 83.88 92 TYR A N 1
ATOM 745 C CA . TYR A 1 92 ? 10.742 7.842 -20.936 1.00 83.88 92 TYR A CA 1
ATOM 746 C C . TYR A 1 92 ? 9.247 7.508 -20.881 1.00 83.88 92 TYR A C 1
ATOM 748 O O . TYR A 1 92 ? 8.527 7.743 -21.853 1.00 83.88 92 TYR A O 1
ATOM 756 N N . ILE A 1 93 ? 8.748 6.988 -19.762 1.00 78.38 93 ILE A N 1
ATOM 757 C CA . ILE A 1 93 ? 7.340 6.591 -19.621 1.00 78.38 93 ILE A CA 1
ATOM 758 C C . ILE A 1 93 ? 6.407 7.787 -19.641 1.00 78.38 93 ILE A C 1
ATOM 760 O O . ILE A 1 93 ? 5.383 7.736 -20.325 1.00 78.38 93 ILE A O 1
ATOM 764 N N . VAL A 1 94 ? 6.767 8.859 -18.935 1.00 79.50 94 VAL A N 1
ATOM 765 C CA . VAL A 1 94 ? 5.999 10.106 -18.917 1.00 79.50 94 VAL A CA 1
ATOM 766 C C . VAL A 1 94 ? 5.997 10.732 -20.310 1.00 79.50 94 VAL A C 1
ATOM 768 O O . VAL A 1 94 ? 4.927 11.014 -20.851 1.00 79.50 94 VAL A O 1
ATOM 771 N N . LYS A 1 95 ? 7.175 10.866 -20.937 1.00 86.44 95 LYS A N 1
ATOM 772 C CA . LYS A 1 95 ? 7.331 11.417 -22.292 1.00 86.44 95 LYS A CA 1
ATOM 773 C C . LYS A 1 95 ? 6.493 10.662 -23.322 1.00 86.44 95 LYS A C 1
ATOM 775 O O . LYS A 1 95 ? 5.866 11.283 -24.175 1.00 86.44 95 LYS A O 1
ATOM 780 N N . ASN A 1 96 ? 6.462 9.333 -23.234 1.00 83.94 96 ASN A N 1
ATOM 781 C CA . ASN A 1 96 ? 5.763 8.471 -24.188 1.00 83.94 96 ASN A CA 1
ATOM 782 C C . ASN A 1 96 ? 4.342 8.076 -23.745 1.00 83.94 96 ASN A C 1
ATOM 784 O O . ASN A 1 96 ? 3.702 7.273 -24.422 1.00 83.94 96 ASN A O 1
ATOM 788 N N . LYS A 1 97 ? 3.836 8.619 -22.626 1.00 83.00 97 LYS A N 1
ATOM 789 C CA . LYS A 1 97 ? 2.499 8.330 -22.071 1.00 83.00 97 LYS A CA 1
ATOM 790 C C . LYS A 1 97 ? 2.218 6.827 -21.901 1.00 83.00 97 LYS A C 1
ATOM 792 O O . LYS A 1 97 ? 1.108 6.356 -22.150 1.00 83.00 97 LYS A O 1
ATOM 797 N N . LEU A 1 98 ? 3.225 6.062 -21.481 1.00 76.69 98 LEU A N 1
ATOM 798 C CA . LEU A 1 98 ? 3.143 4.596 -21.395 1.00 76.69 98 LEU A CA 1
ATOM 799 C C . LEU A 1 98 ? 2.439 4.099 -20.123 1.00 76.69 98 LEU A C 1
ATOM 801 O O . LEU A 1 98 ? 1.992 2.949 -20.068 1.00 76.69 98 LEU A O 1
ATOM 805 N N . GLY A 1 99 ? 2.304 4.962 -19.120 1.00 74.88 99 GLY A N 1
ATOM 806 C CA . GLY A 1 99 ? 1.630 4.669 -17.864 1.00 74.88 99 GLY A CA 1
ATOM 807 C C . GLY A 1 99 ? 1.645 5.854 -16.906 1.00 74.88 99 GLY A C 1
ATOM 808 O O . GLY A 1 99 ? 2.144 6.930 -17.237 1.00 74.88 99 GLY A O 1
ATOM 809 N N . THR A 1 100 ? 1.105 5.643 -15.710 1.00 73.25 100 THR A N 1
ATOM 810 C CA . THR A 1 100 ? 1.064 6.646 -14.640 1.00 73.25 100 THR A CA 1
ATOM 811 C C . THR A 1 100 ? 1.952 6.227 -13.483 1.00 73.25 100 THR A C 1
ATOM 813 O O . THR A 1 100 ? 1.831 5.103 -12.998 1.00 73.25 100 THR A O 1
ATOM 816 N N . LEU A 1 101 ? 2.828 7.129 -13.042 1.00 75.75 101 LEU A N 1
ATOM 817 C CA . LEU A 1 101 ? 3.697 6.923 -11.886 1.00 75.75 101 LEU A CA 1
ATOM 818 C C . LEU A 1 101 ? 2.872 6.918 -10.596 1.00 75.75 101 LEU A C 1
ATOM 820 O O . LEU A 1 101 ? 2.081 7.829 -10.361 1.00 75.75 101 LEU A O 1
ATOM 824 N N . ASN A 1 102 ? 3.078 5.908 -9.753 1.00 75.75 102 ASN A N 1
ATOM 825 C CA . ASN A 1 102 ? 2.485 5.857 -8.424 1.00 75.75 102 ASN A CA 1
ATOM 826 C C . ASN A 1 102 ? 3.339 6.676 -7.445 1.00 75.75 102 ASN A C 1
ATOM 828 O O . ASN A 1 102 ? 4.247 6.139 -6.811 1.00 75.75 102 ASN A O 1
ATOM 832 N N . THR A 1 103 ? 3.083 7.982 -7.367 1.00 80.31 103 THR A N 1
ATOM 833 C CA . THR A 1 103 ? 3.738 8.895 -6.417 1.00 80.31 103 THR A CA 1
ATOM 834 C C . THR A 1 103 ? 2.812 9.245 -5.253 1.00 80.31 103 THR A C 1
ATOM 836 O O . THR A 1 103 ? 1.605 9.000 -5.313 1.00 80.31 103 THR A O 1
ATOM 839 N N . GLU A 1 104 ? 3.352 9.857 -4.195 1.00 85.75 104 GLU A N 1
ATOM 840 C CA . GLU A 1 104 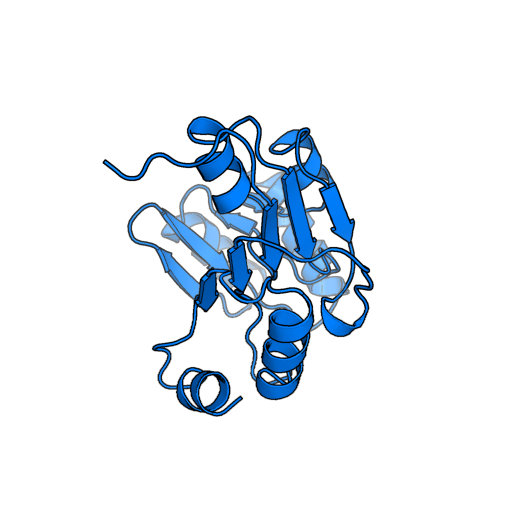? 2.509 10.374 -3.112 1.00 85.75 104 GLU A CA 1
ATOM 841 C C . GLU A 1 104 ? 1.549 11.464 -3.629 1.00 85.75 104 GLU A C 1
ATOM 843 O O . GLU A 1 104 ? 0.386 11.502 -3.238 1.00 85.75 104 GLU 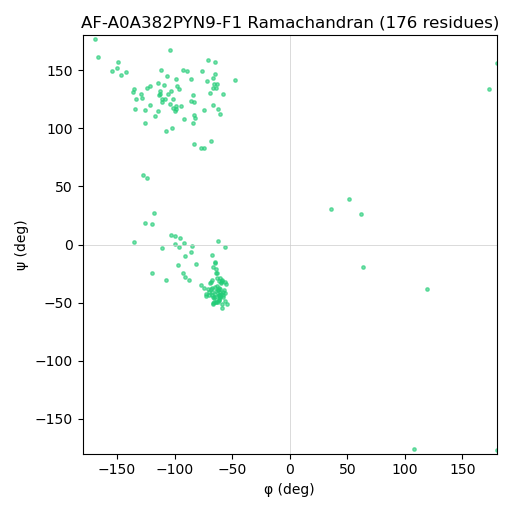A O 1
ATOM 848 N N . GLU A 1 105 ? 1.980 12.319 -4.558 1.00 86.62 105 GLU A N 1
ATOM 849 C CA . GLU A 1 105 ? 1.120 13.330 -5.187 1.00 86.62 105 GLU A CA 1
ATOM 850 C C . GLU A 1 105 ? -0.005 12.677 -6.001 1.00 86.62 105 GLU A C 1
ATOM 852 O O . GLU A 1 105 ? -1.160 13.113 -5.947 1.00 86.62 105 GLU A O 1
ATOM 857 N N . PHE A 1 106 ? 0.302 11.591 -6.721 1.00 83.88 106 PHE A N 1
ATOM 858 C CA . PHE A 1 106 ? -0.713 10.801 -7.413 1.00 83.88 106 PHE A CA 1
ATOM 859 C C . PHE A 1 106 ? -1.718 10.202 -6.417 1.00 83.88 106 PHE A C 1
ATOM 861 O O . PHE A 1 106 ? -2.926 10.290 -6.639 1.00 83.88 106 PHE A O 1
ATOM 868 N N . PHE A 1 107 ? -1.251 9.668 -5.285 1.00 88.88 107 PHE A N 1
ATOM 869 C CA . PHE A 1 107 ? -2.130 9.208 -4.210 1.00 88.88 107 PHE A CA 1
ATOM 870 C C . PHE A 1 107 ? -3.015 10.346 -3.680 1.00 88.88 107 PHE A C 1
ATOM 872 O O . PHE A 1 107 ? -4.234 10.211 -3.693 1.00 88.88 107 PHE A O 1
ATOM 879 N N . LYS A 1 108 ? -2.432 11.479 -3.265 1.00 91.38 108 LYS A N 1
ATOM 880 C CA . LYS A 1 108 ? -3.155 12.615 -2.659 1.00 91.38 108 LYS A CA 1
ATOM 881 C C . LYS A 1 108 ? -4.198 13.218 -3.598 1.00 91.38 108 LYS A C 1
ATOM 883 O O . LYS A 1 108 ? -5.280 13.581 -3.154 1.00 91.38 108 LYS A O 1
ATOM 888 N N . SER A 1 109 ? -3.891 13.306 -4.891 1.00 91.50 109 SER A N 1
ATOM 889 C CA . SER A 1 109 ? -4.830 13.824 -5.895 1.00 91.50 109 SER A CA 1
ATOM 890 C C . SER A 1 109 ? -6.017 12.891 -6.151 1.00 91.50 109 SER A C 1
ATOM 892 O O . SER A 1 109 ? -7.118 13.375 -6.399 1.00 91.50 109 SER A O 1
ATOM 894 N N . ASN A 1 110 ? -5.825 11.570 -6.062 1.00 89.69 110 ASN A N 1
ATOM 895 C CA . ASN A 1 110 ? -6.901 10.594 -6.272 1.00 89.69 110 ASN A CA 1
ATOM 896 C C . ASN A 1 110 ? -7.644 10.226 -4.979 1.00 89.69 110 ASN A C 1
ATOM 898 O O . ASN A 1 110 ? -8.820 9.879 -5.026 1.00 89.69 110 ASN A O 1
ATOM 902 N N . CYS A 1 111 ? -6.979 10.304 -3.828 1.00 93.69 111 CYS A N 1
ATOM 903 C CA . CYS A 1 111 ? -7.517 9.979 -2.509 1.00 93.69 111 CYS A CA 1
ATOM 904 C C . CYS A 1 111 ? -7.380 11.173 -1.543 1.00 93.69 111 CYS A C 1
ATOM 906 O O . CYS A 1 111 ? -6.773 11.019 -0.483 1.00 93.69 111 CYS A O 1
ATOM 908 N N . PRO A 1 112 ? -7.934 12.362 -1.861 1.00 96.06 112 PRO A N 1
ATOM 909 C CA . PRO A 1 112 ? -7.767 13.560 -1.025 1.00 96.06 112 PRO A CA 1
ATOM 910 C C . PRO A 1 112 ? -8.418 13.435 0.363 1.00 96.06 112 PRO A C 1
ATOM 912 O O . PRO A 1 112 ? -8.130 14.218 1.260 1.00 96.06 112 PRO A O 1
ATOM 915 N N . PHE A 1 113 ? -9.294 12.446 0.541 1.00 95.69 113 PHE A N 1
ATOM 916 C CA . PHE A 1 113 ? -9.964 12.098 1.796 1.00 95.69 113 PHE A CA 1
ATOM 917 C C . PHE A 1 113 ? -9.136 11.155 2.692 1.00 95.69 113 PHE A C 1
ATOM 919 O O . PHE A 1 113 ? -9.549 10.856 3.811 1.00 95.69 113 PHE A O 1
ATOM 926 N N . ALA A 1 114 ? -7.998 10.643 2.211 1.00 97.12 114 ALA A N 1
ATOM 927 C CA . ALA A 1 114 ? -7.165 9.690 2.934 1.00 97.12 114 ALA A CA 1
ATOM 928 C C . ALA A 1 114 ? -5.878 10.341 3.453 1.00 97.12 114 ALA A C 1
ATOM 930 O O . ALA A 1 114 ? -5.258 11.164 2.781 1.00 97.12 114 ALA A O 1
ATOM 931 N N . ASN A 1 115 ? -5.425 9.906 4.628 1.00 96.81 115 ASN A N 1
ATOM 932 C CA . ASN A 1 115 ? -4.090 10.243 5.113 1.00 96.81 115 ASN A CA 1
ATOM 933 C C . ASN A 1 115 ? -3.039 9.477 4.304 1.00 96.81 115 ASN A C 1
ATOM 935 O O . ASN A 1 115 ? -3.221 8.291 4.023 1.00 96.81 115 ASN A O 1
ATOM 939 N N . SER A 1 116 ? -1.919 10.123 3.989 1.00 94.25 116 SER A N 1
ATOM 940 C CA . SER A 1 116 ? -0.778 9.499 3.316 1.00 94.25 116 SER A CA 1
ATOM 941 C C . SER A 1 116 ? 0.493 9.668 4.140 1.00 94.25 116 SER A C 1
ATOM 943 O O . SER A 1 116 ? 0.789 10.758 4.627 1.00 94.25 116 SER A O 1
ATOM 945 N N . TYR A 1 117 ? 1.263 8.590 4.278 1.00 93.44 117 TYR A N 1
ATOM 946 C CA . TYR A 1 117 ? 2.563 8.606 4.945 1.00 93.44 117 TYR A CA 1
ATOM 947 C C . TYR A 1 117 ? 3.640 8.028 4.036 1.00 93.44 117 TYR A C 1
ATOM 949 O O . TYR A 1 117 ? 3.706 6.811 3.860 1.00 93.44 117 TYR A O 1
ATOM 957 N N . LYS A 1 118 ? 4.468 8.917 3.470 1.00 90.25 118 LYS A N 1
ATOM 958 C CA . LYS A 1 118 ? 5.604 8.565 2.615 1.00 90.25 118 LYS A CA 1
ATOM 959 C C . LYS A 1 118 ? 6.758 8.013 3.448 1.00 90.25 118 LYS A C 1
ATOM 961 O O . LYS A 1 118 ? 7.648 8.754 3.854 1.00 90.25 118 LYS A O 1
ATOM 966 N N . MET A 1 119 ? 6.697 6.726 3.766 1.00 89.50 119 MET A N 1
ATOM 967 C CA . MET A 1 119 ? 7.703 6.021 4.561 1.00 89.50 119 MET A CA 1
ATOM 968 C C . MET A 1 119 ? 7.530 4.510 4.473 1.00 89.50 119 MET A C 1
ATOM 970 O O . MET A 1 119 ? 6.458 3.992 4.157 1.00 89.50 119 MET A O 1
ATOM 974 N N . LYS A 1 120 ? 8.583 3.775 4.828 1.00 88.00 120 LYS A N 1
ATOM 975 C CA . LYS A 1 120 ? 8.469 2.326 4.993 1.00 88.00 120 LYS A CA 1
ATOM 976 C C . LYS A 1 120 ? 7.541 2.001 6.161 1.00 88.00 120 LYS A C 1
ATOM 978 O O . LYS A 1 120 ? 7.512 2.702 7.175 1.00 88.00 120 LYS A O 1
ATOM 983 N N . PHE A 1 121 ? 6.805 0.896 6.062 1.00 91.69 121 PHE A N 1
ATOM 984 C CA . PHE A 1 121 ? 5.884 0.505 7.129 1.00 91.69 121 PHE A CA 1
ATOM 985 C C . PHE A 1 121 ? 6.610 0.198 8.444 1.00 91.69 121 PHE A C 1
ATOM 987 O O . PHE A 1 121 ? 6.068 0.420 9.522 1.00 91.69 121 PHE A O 1
ATOM 994 N N . GLU A 1 122 ? 7.858 -0.257 8.377 1.00 89.88 122 GLU A N 1
ATOM 995 C CA . GLU A 1 122 ? 8.779 -0.452 9.497 1.00 89.88 122 GLU A CA 1
ATOM 996 C C . GLU A 1 122 ? 8.999 0.831 10.309 1.00 89.88 122 GLU A C 1
ATOM 998 O O . GLU A 1 122 ? 9.133 0.768 11.532 1.00 89.88 122 GLU A O 1
ATOM 1003 N N . GLU A 1 123 ? 8.955 1.990 9.656 1.00 92.31 123 GLU A N 1
ATOM 1004 C CA . GLU A 1 123 ? 9.199 3.308 10.248 1.00 92.31 123 GLU A CA 1
ATOM 1005 C C . GLU A 1 123 ? 7.907 3.974 10.731 1.00 92.31 123 GLU A C 1
ATOM 1007 O O . GLU A 1 123 ? 7.938 4.771 11.668 1.00 92.31 123 GLU A O 1
ATOM 1012 N N . TYR A 1 124 ? 6.762 3.593 10.157 1.00 94.81 124 TYR A N 1
ATOM 1013 C CA . TYR A 1 124 ? 5.455 4.126 10.530 1.00 94.81 124 TYR A CA 1
ATOM 1014 C C . TYR A 1 124 ? 5.137 3.898 12.008 1.00 94.81 124 TYR A C 1
ATOM 1016 O O . TYR A 1 124 ? 5.255 2.784 12.522 1.00 94.81 124 TYR A O 1
ATOM 1024 N N . LYS A 1 125 ? 4.729 4.959 12.704 1.00 95.19 125 LYS A N 1
ATOM 1025 C CA . LYS A 1 125 ? 4.340 4.925 14.115 1.00 95.19 125 LYS A CA 1
ATOM 1026 C C . LYS A 1 125 ? 2.984 5.593 14.261 1.00 95.19 125 LYS A C 1
ATOM 1028 O O . LYS A 1 125 ? 2.789 6.711 13.801 1.00 95.19 125 LYS A O 1
ATOM 1033 N N . SER A 1 126 ? 2.072 4.908 14.935 1.00 94.50 126 SER A N 1
ATOM 1034 C CA . SER A 1 126 ? 0.759 5.430 15.285 1.00 94.50 126 SER A CA 1
ATOM 1035 C C . SER A 1 126 ? 0.285 4.788 16.585 1.00 94.50 126 SER A C 1
ATOM 1037 O O . SER A 1 126 ? 0.687 3.669 16.912 1.00 94.50 126 SER A O 1
ATOM 1039 N N . THR A 1 127 ? -0.551 5.498 17.333 1.00 95.12 127 THR A N 1
ATOM 1040 C CA . THR A 1 127 ? -1.319 4.943 18.458 1.00 95.12 127 THR A CA 1
ATOM 1041 C C . THR A 1 127 ? -2.687 4.419 18.014 1.00 95.12 127 THR A C 1
ATOM 1043 O O . THR A 1 127 ? -3.369 3.752 18.789 1.00 95.12 127 THR A O 1
ATOM 1046 N N . GLU A 1 128 ? -3.085 4.701 16.772 1.00 95.62 128 GLU A N 1
ATOM 1047 C CA . GLU A 1 128 ? -4.360 4.292 16.193 1.00 95.62 128 GLU A CA 1
ATOM 1048 C C . GLU A 1 128 ? -4.460 2.773 16.020 1.00 95.62 128 GLU A C 1
ATOM 1050 O O . GLU A 1 128 ? -3.488 2.094 15.672 1.00 95.62 128 GLU A O 1
ATOM 1055 N N . LYS A 1 129 ? -5.670 2.252 16.249 1.00 97.44 129 LYS A N 1
ATOM 1056 C CA . LYS A 1 129 ? -6.052 0.877 15.932 1.00 97.44 129 LYS A CA 1
ATOM 1057 C C . LYS A 1 129 ? -7.087 0.892 14.816 1.00 97.44 129 LYS A C 1
ATOM 1059 O O . LYS A 1 129 ? -8.073 1.617 14.917 1.00 97.44 129 LYS A O 1
ATOM 1064 N N . PHE A 1 130 ? -6.872 0.068 13.803 1.00 97.44 130 PHE A N 1
ATOM 1065 C CA . PHE A 1 130 ? -7.686 -0.001 12.600 1.00 97.44 130 PHE A CA 1
ATOM 1066 C C . PHE A 1 130 ? -8.691 -1.150 12.666 1.00 97.44 130 PHE A C 1
ATOM 1068 O O . PHE A 1 130 ? -8.370 -2.237 13.154 1.00 97.44 130 PHE A O 1
ATOM 1075 N N . ASP A 1 131 ? -9.892 -0.906 12.143 1.00 96.75 131 ASP A N 1
ATOM 1076 C CA . ASP A 1 131 ? -10.927 -1.930 11.948 1.00 96.75 131 ASP A CA 1
ATOM 1077 C C . ASP A 1 131 ? -10.508 -2.914 10.859 1.00 96.75 131 ASP A C 1
ATOM 1079 O O . ASP A 1 131 ? -10.731 -4.116 10.970 1.00 96.75 131 ASP A O 1
ATOM 1083 N N . VAL A 1 132 ? -9.865 -2.405 9.805 1.00 96.12 132 VAL A N 1
ATOM 1084 C CA . VAL A 1 132 ? -9.387 -3.220 8.692 1.00 96.12 132 VAL A CA 1
ATOM 1085 C C . VAL A 1 132 ? -7.974 -2.813 8.300 1.00 96.12 132 VAL A C 1
ATOM 1087 O O . VAL A 1 132 ? -7.671 -1.634 8.119 1.00 96.12 132 VAL A O 1
ATOM 1090 N N . ILE A 1 133 ? -7.107 -3.806 8.108 1.00 95.38 133 ILE A N 1
ATOM 1091 C CA . ILE A 1 133 ? -5.768 -3.606 7.547 1.00 95.38 133 ILE A CA 1
ATOM 1092 C C . ILE A 1 133 ? -5.630 -4.442 6.279 1.00 95.38 133 ILE A C 1
ATOM 1094 O O . ILE A 1 133 ? -5.708 -5.667 6.331 1.00 95.38 133 ILE A O 1
ATOM 1098 N N . SER A 1 134 ? -5.368 -3.793 5.146 1.00 93.56 134 SER A N 1
ATOM 1099 C CA . SER A 1 134 ? -4.962 -4.446 3.900 1.00 93.56 134 SER A CA 1
ATOM 1100 C C . SER A 1 134 ? -3.453 -4.363 3.731 1.00 93.56 134 SER A C 1
ATOM 1102 O O . SER A 1 134 ? -2.878 -3.283 3.598 1.00 93.56 134 SER A O 1
ATOM 1104 N N . PHE A 1 135 ? -2.793 -5.519 3.718 1.00 89.19 135 PHE A N 1
ATOM 1105 C CA . PHE A 1 135 ? -1.341 -5.608 3.720 1.00 89.19 135 PHE A CA 1
ATOM 1106 C C . PHE A 1 135 ? -0.816 -6.218 2.420 1.00 89.19 135 PHE A C 1
ATOM 1108 O O . PHE A 1 135 ? -1.061 -7.387 2.111 1.00 89.19 135 PHE A O 1
ATOM 1115 N N . GLY A 1 136 ? -0.076 -5.423 1.643 1.00 83.50 136 GLY A N 1
ATOM 1116 C CA . GLY A 1 136 ? 0.550 -5.849 0.387 1.00 83.50 136 GLY A CA 1
ATOM 1117 C C . GLY A 1 136 ? 2.047 -5.613 0.287 1.00 83.50 136 GLY A C 1
ATOM 1118 O O . GLY A 1 136 ? 2.566 -5.607 -0.823 1.00 83.50 136 GLY A O 1
ATOM 1119 N N . ALA A 1 137 ? 2.751 -5.406 1.397 1.00 78.38 137 ALA A N 1
ATOM 1120 C CA . ALA A 1 137 ? 4.207 -5.368 1.360 1.00 78.38 137 ALA A CA 1
ATOM 1121 C C . ALA A 1 137 ? 4.771 -6.799 1.421 1.00 78.38 137 ALA A C 1
ATOM 1123 O O . ALA A 1 137 ? 4.669 -7.481 2.440 1.00 78.38 137 ALA A O 1
ATOM 1124 N N . THR A 1 138 ? 5.372 -7.261 0.323 1.00 73.12 138 THR A N 1
ATOM 1125 C CA . THR A 1 138 ? 6.123 -8.527 0.269 1.00 73.12 138 THR A CA 1
ATOM 1126 C C . THR A 1 138 ? 7.353 -8.393 -0.607 1.00 73.12 138 THR A C 1
ATOM 1128 O O . THR A 1 138 ? 7.340 -7.665 -1.595 1.00 73.12 138 THR A O 1
ATOM 1131 N N . GLY A 1 139 ? 8.410 -9.123 -0.270 1.00 72.94 139 GLY A N 1
ATOM 1132 C CA . GLY A 1 139 ? 9.638 -9.152 -1.052 1.00 72.94 139 GLY A CA 1
ATOM 1133 C C . GLY A 1 139 ? 10.663 -10.073 -0.408 1.00 72.94 139 GLY A C 1
ATOM 1134 O O . GLY A 1 139 ? 10.616 -10.314 0.793 1.00 72.94 139 GLY A O 1
ATOM 1135 N N . SER A 1 140 ? 11.606 -10.597 -1.192 1.00 69.06 140 SER A N 1
ATOM 1136 C CA . SER A 1 140 ? 12.673 -11.467 -0.663 1.00 69.06 140 SER A CA 1
ATOM 1137 C C . SER A 1 140 ? 13.605 -10.756 0.322 1.00 69.06 140 SER A C 1
ATOM 1139 O O . SER A 1 140 ? 14.261 -11.419 1.117 1.00 69.06 140 SER A O 1
ATOM 1141 N N . ARG A 1 141 ? 13.653 -9.421 0.267 1.00 72.56 141 ARG A N 1
ATOM 1142 C CA . ARG A 1 141 ? 14.450 -8.557 1.148 1.00 72.56 141 ARG A CA 1
ATOM 1143 C C . ARG A 1 141 ? 13.659 -7.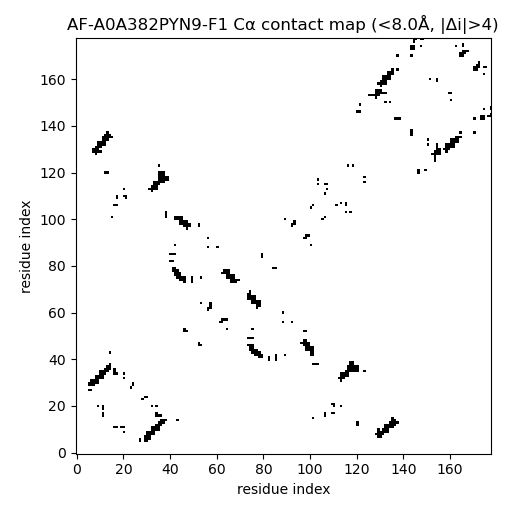991 2.333 1.00 72.56 141 ARG A C 1
ATOM 1145 O O . ARG A 1 141 ? 14.234 -7.258 3.125 1.00 72.56 141 ARG A O 1
ATOM 1152 N N . LEU A 1 142 ? 12.360 -8.281 2.426 1.00 78.38 142 LEU A N 1
ATOM 1153 C CA . LEU A 1 142 ? 11.513 -7.819 3.525 1.00 78.38 142 LEU A CA 1
ATOM 1154 C C . LEU A 1 142 ? 11.367 -8.929 4.562 1.00 78.38 142 LEU A C 1
ATOM 1156 O O . LEU A 1 142 ? 11.098 -10.082 4.212 1.00 78.38 142 LEU A O 1
ATOM 1160 N N . ASP A 1 143 ? 11.471 -8.571 5.839 1.00 85.31 143 ASP A N 1
ATOM 1161 C CA . ASP A 1 143 ? 11.054 -9.456 6.923 1.00 85.31 143 ASP A CA 1
ATOM 1162 C C . ASP A 1 143 ? 9.525 -9.422 7.034 1.00 85.31 143 ASP A C 1
ATOM 1164 O O . ASP A 1 143 ? 8.931 -8.681 7.820 1.00 85.31 143 ASP A O 1
ATOM 1168 N N . CYS A 1 144 ? 8.866 -10.223 6.193 1.00 81.62 144 CYS A N 1
ATOM 1169 C CA . CYS A 1 144 ? 7.411 -10.318 6.196 1.00 81.62 144 CYS A CA 1
ATOM 1170 C C . CYS A 1 144 ? 6.872 -10.773 7.561 1.00 81.62 144 CYS A C 1
ATOM 1172 O O . CYS A 1 144 ? 5.792 -10.350 7.948 1.00 81.62 144 CYS A O 1
ATOM 1174 N N . THR A 1 145 ? 7.603 -11.579 8.329 1.00 83.12 145 THR A N 1
ATOM 1175 C CA . THR A 1 145 ? 7.134 -12.007 9.652 1.00 83.12 145 THR A CA 1
ATOM 1176 C C . THR A 1 145 ? 7.049 -10.814 10.603 1.00 83.12 145 THR A C 1
ATOM 1178 O O . THR A 1 145 ? 6.009 -10.588 11.226 1.00 83.12 145 THR A O 1
ATOM 1181 N N . LEU A 1 146 ? 8.112 -10.009 10.683 1.00 88.12 146 LEU A N 1
ATOM 1182 C CA . LEU A 1 146 ? 8.148 -8.808 11.520 1.00 88.12 146 LEU A CA 1
ATOM 1183 C C . LEU A 1 146 ? 7.087 -7.785 11.097 1.00 88.12 146 LEU A C 1
ATOM 1185 O O . LEU A 1 146 ? 6.382 -7.230 11.941 1.00 88.12 146 LEU A O 1
ATOM 1189 N N . LEU A 1 147 ? 6.942 -7.569 9.790 1.00 89.38 147 LEU A N 1
ATOM 1190 C CA . LEU A 1 147 ? 5.964 -6.641 9.230 1.00 89.38 147 LEU A CA 1
ATOM 1191 C C . LEU A 1 147 ? 4.525 -7.018 9.586 1.00 89.38 147 LEU A C 1
ATOM 1193 O O . LEU A 1 147 ? 3.742 -6.157 9.986 1.00 89.38 147 LEU A O 1
ATOM 1197 N N . PHE A 1 148 ? 4.177 -8.302 9.489 1.00 87.62 148 PHE A N 1
ATOM 1198 C CA . PHE A 1 148 ? 2.832 -8.770 9.816 1.00 87.62 148 PHE A CA 1
ATOM 1199 C C . PHE A 1 148 ? 2.574 -8.725 11.324 1.00 87.62 148 PHE A C 1
ATOM 1201 O 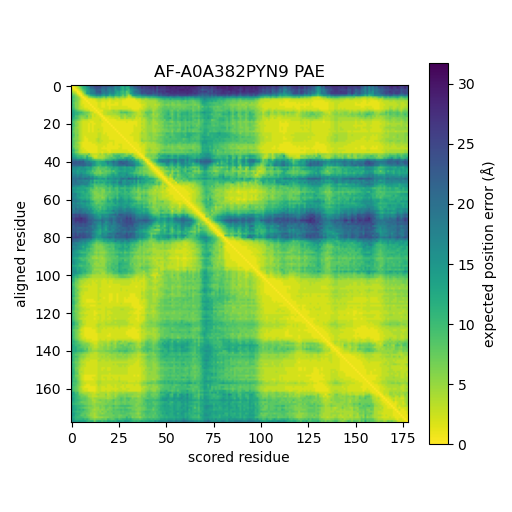O . PHE A 1 148 ? 1.496 -8.296 11.735 1.00 87.62 148 PHE A O 1
ATOM 1208 N N . LYS A 1 149 ? 3.566 -9.060 12.162 1.00 89.38 149 LYS A N 1
ATOM 1209 C CA . LYS A 1 149 ? 3.472 -8.855 13.618 1.00 89.38 149 LYS A CA 1
ATOM 1210 C C . LYS A 1 149 ? 3.227 -7.390 13.960 1.00 89.38 149 LYS A C 1
ATOM 1212 O O . LYS A 1 149 ? 2.332 -7.090 14.743 1.00 89.38 149 LYS A O 1
ATOM 1217 N N . LYS A 1 150 ? 3.960 -6.471 13.326 1.00 93.19 150 LYS A N 1
ATOM 1218 C CA . LYS A 1 150 ? 3.746 -5.032 13.497 1.00 93.19 150 LYS A CA 1
ATOM 1219 C C . LYS A 1 150 ? 2.346 -4.609 13.052 1.00 93.19 150 LYS A C 1
ATOM 1221 O O . LYS A 1 150 ? 1.689 -3.866 13.767 1.00 93.19 150 LYS A O 1
ATOM 1226 N N . ALA A 1 151 ? 1.860 -5.106 11.917 1.00 92.88 151 ALA A N 1
ATOM 1227 C CA . ALA A 1 151 ? 0.517 -4.783 11.448 1.00 92.88 151 ALA A CA 1
ATOM 1228 C C . ALA A 1 151 ? -0.572 -5.265 12.420 1.00 92.88 151 ALA A C 1
ATOM 1230 O O . ALA A 1 151 ? -1.504 -4.516 12.699 1.00 92.88 151 ALA A O 1
ATOM 1231 N N . LYS A 1 152 ? -0.412 -6.451 13.027 1.00 91.38 152 LYS A N 1
ATOM 1232 C CA . LYS A 1 152 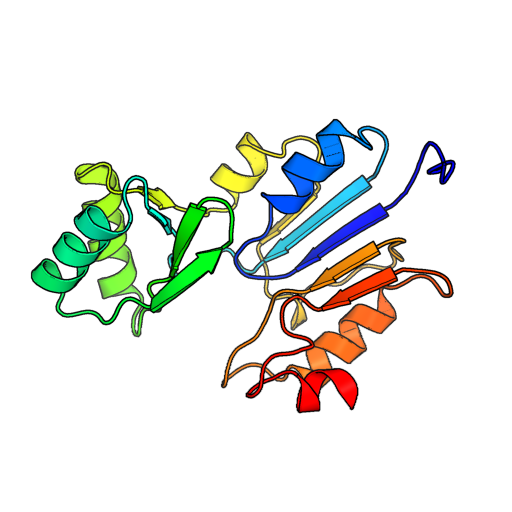? -1.300 -6.929 14.102 1.00 91.38 152 LYS A CA 1
ATOM 1233 C C . LYS A 1 152 ? -1.308 -5.993 15.316 1.00 91.38 152 LYS A C 1
ATOM 1235 O O . LYS A 1 152 ? -2.351 -5.836 15.939 1.00 91.38 152 LYS A O 1
ATOM 1240 N N . LEU A 1 153 ? -0.198 -5.310 15.623 1.00 94.88 153 LEU A N 1
ATOM 1241 C CA . LEU A 1 153 ? -0.174 -4.287 16.678 1.00 94.88 153 LEU A CA 1
ATOM 1242 C C . LEU A 1 153 ? -1.023 -3.059 16.343 1.00 94.88 153 LEU A C 1
ATOM 1244 O O . LEU A 1 153 ? -1.357 -2.325 17.263 1.00 94.88 153 LEU A O 1
ATOM 1248 N N . TYR A 1 154 ? -1.379 -2.806 15.086 1.00 97.06 154 TYR A N 1
ATOM 1249 C CA . TYR A 1 154 ? -2.298 -1.725 14.722 1.00 97.06 154 TYR A CA 1
ATOM 1250 C C . TYR A 1 154 ? -3.721 -2.215 14.472 1.00 97.06 154 TYR A C 1
ATOM 1252 O O . TYR A 1 154 ? -4.578 -1.402 14.164 1.00 97.06 154 TYR A O 1
ATOM 1260 N N . LEU A 1 155 ? -4.007 -3.509 14.603 1.00 96.50 155 LEU A N 1
ATOM 1261 C CA . LEU A 1 155 ? -5.354 -4.037 14.416 1.00 96.50 155 LEU A CA 1
ATOM 1262 C C . LEU A 1 155 ? -6.151 -3.923 15.723 1.00 96.50 155 LEU A C 1
ATOM 1264 O O . LEU A 1 155 ? -5.602 -4.120 16.813 1.00 96.50 155 LEU A O 1
ATOM 1268 N N . LYS A 1 156 ? -7.444 -3.603 15.629 1.00 96.56 156 LYS A N 1
ATOM 1269 C CA . LYS A 1 156 ? -8.374 -3.763 16.756 1.00 96.56 156 LYS A CA 1
ATOM 1270 C C . LYS A 1 156 ? -8.542 -5.251 17.119 1.00 96.56 156 LYS A C 1
ATOM 1272 O O . LYS A 1 156 ? -8.302 -6.102 16.262 1.00 96.56 156 LYS A O 1
ATOM 1277 N N . PRO A 1 157 ? -8.947 -5.593 18.359 1.00 94.62 157 PRO A N 1
ATOM 1278 C CA . PRO A 1 157 ? -9.124 -6.990 18.775 1.00 94.62 157 PRO A CA 1
ATOM 1279 C C . PRO A 1 157 ? -10.069 -7.812 17.884 1.00 94.62 157 PRO A C 1
ATOM 1281 O O . PRO A 1 157 ? -9.838 -9.000 17.683 1.00 94.62 157 PRO A O 1
ATOM 1284 N N . ASP A 1 158 ? -11.101 -7.173 17.338 1.00 92.81 158 ASP A N 1
ATOM 1285 C CA . ASP A 1 158 ? -12.115 -7.715 16.427 1.00 92.81 158 ASP A CA 1
ATOM 1286 C C . ASP A 1 158 ? -11.898 -7.297 14.959 1.00 92.81 158 ASP A C 1
ATOM 1288 O O . ASP A 1 158 ? -12.741 -7.544 14.097 1.00 92.81 158 ASP A O 1
ATOM 1292 N N . GLY A 1 159 ? -10.759 -6.665 14.664 1.00 94.00 159 GLY A N 1
ATOM 1293 C CA . GLY A 1 159 ? -10.451 -6.151 13.338 1.00 94.00 159 GLY A CA 1
ATOM 1294 C C . GLY A 1 159 ? -10.158 -7.247 12.312 1.00 94.00 159 GLY A C 1
ATOM 1295 O O . GLY A 1 159 ? -9.751 -8.367 12.628 1.00 94.00 159 GLY A O 1
ATOM 1296 N N . VAL A 1 160 ? -10.304 -6.895 11.036 1.00 93.75 160 VAL A N 1
ATOM 1297 C CA . VAL A 1 160 ? -10.055 -7.788 9.902 1.00 93.75 160 VAL A CA 1
ATOM 1298 C C . VAL A 1 160 ? -8.698 -7.488 9.280 1.00 93.75 160 VAL A C 1
ATOM 1300 O O . VAL A 1 160 ? -8.414 -6.377 8.831 1.00 93.75 160 VAL A O 1
ATOM 1303 N N . PHE A 1 161 ? -7.860 -8.514 9.179 1.00 91.75 161 PHE A N 1
ATOM 1304 C CA . PHE A 1 161 ? -6.578 -8.422 8.495 1.00 91.75 161 PHE A CA 1
ATOM 1305 C C . PHE A 1 161 ? -6.634 -9.107 7.123 1.00 91.75 161 PHE A C 1
ATOM 1307 O O . PHE A 1 161 ? -6.871 -10.310 7.020 1.00 91.75 161 PHE A O 1
ATOM 1314 N N . ILE A 1 162 ? -6.365 -8.349 6.061 1.00 89.38 162 ILE A N 1
ATOM 1315 C CA . ILE A 1 162 ? -6.372 -8.808 4.671 1.00 89.38 162 ILE A CA 1
ATOM 1316 C C . ILE A 1 162 ? -4.926 -8.892 4.171 1.00 89.38 162 ILE A C 1
ATOM 1318 O O . ILE A 1 162 ? -4.331 -7.907 3.735 1.00 89.38 162 ILE A O 1
ATOM 1322 N N . GLY A 1 163 ? -4.346 -10.092 4.200 1.00 84.81 163 GLY A N 1
ATOM 1323 C CA . GLY A 1 163 ? -3.032 -10.345 3.606 1.00 84.81 163 GLY A CA 1
ATOM 1324 C C . GLY A 1 163 ? -3.136 -10.597 2.101 1.00 84.81 163 GLY A C 1
ATOM 1325 O O . GLY A 1 163 ? -3.550 -11.678 1.689 1.00 84.81 163 GLY A O 1
ATOM 1326 N N . ARG A 1 164 ? -2.685 -9.661 1.254 1.00 80.12 164 ARG A N 1
ATOM 1327 C CA . ARG A 1 164 ? -2.774 -9.806 -0.220 1.00 80.12 164 ARG A CA 1
ATOM 1328 C C . ARG A 1 164 ? -1.928 -10.957 -0.790 1.00 80.12 164 ARG A C 1
ATOM 1330 O O . ARG A 1 164 ? -2.167 -11.404 -1.904 1.00 80.12 164 ARG A O 1
ATOM 1337 N N . PHE A 1 165 ? -0.978 -11.474 -0.009 1.00 77.94 165 PHE A N 1
ATOM 1338 C CA . PHE A 1 165 ? -0.076 -12.570 -0.386 1.00 77.94 165 PHE A CA 1
ATOM 1339 C C . PHE A 1 165 ? -0.205 -13.800 0.520 1.00 77.94 165 PHE A C 1
ATOM 1341 O O . PHE A 1 165 ? 0.678 -14.659 0.529 1.00 77.94 165 PHE A O 1
ATOM 1348 N N . PHE A 1 166 ? -1.304 -13.907 1.274 1.00 76.19 166 PHE A N 1
ATOM 1349 C CA . PHE A 1 166 ? -1.508 -14.969 2.265 1.00 76.19 166 PHE A CA 1
ATOM 1350 C C . PHE A 1 166 ? -1.446 -16.380 1.662 1.00 76.19 166 PHE A C 1
ATOM 1352 O O . PHE A 1 166 ? -0.971 -17.307 2.310 1.00 76.19 166 PHE A O 1
ATOM 1359 N N . ASN A 1 167 ? -1.852 -16.528 0.398 1.00 77.12 167 ASN A N 1
ATOM 1360 C CA . ASN A 1 167 ? -1.836 -17.796 -0.341 1.00 77.12 167 ASN A CA 1
ATOM 1361 C C . ASN A 1 167 ? -0.633 -17.945 -1.288 1.00 77.12 167 ASN A C 1
ATOM 1363 O O . ASN A 1 167 ? -0.569 -18.897 -2.058 1.00 77.12 167 ASN A O 1
ATOM 1367 N N . SER A 1 168 ? 0.336 -17.025 -1.249 1.00 79.56 168 SER A N 1
ATOM 1368 C CA . SER A 1 168 ? 1.539 -17.130 -2.079 1.00 79.56 168 SER A CA 1
ATOM 1369 C C . SER A 1 168 ? 2.357 -18.368 -1.699 1.00 79.56 168 SER A C 1
ATOM 1371 O O . SER A 1 168 ? 2.626 -18.583 -0.518 1.00 79.56 168 SER A O 1
ATOM 1373 N N . ALA A 1 169 ? 2.835 -19.137 -2.682 1.00 78.06 169 ALA A N 1
ATOM 1374 C CA . ALA A 1 169 ? 3.754 -20.251 -2.430 1.00 78.06 169 ALA A CA 1
ATOM 1375 C C . ALA A 1 169 ? 5.066 -19.787 -1.763 1.00 78.06 169 ALA A C 1
ATOM 1377 O O . ALA A 1 169 ? 5.613 -20.480 -0.912 1.00 78.06 169 ALA A O 1
ATOM 1378 N N . ASN A 1 170 ? 5.531 -18.577 -2.095 1.00 76.00 170 ASN A N 1
ATOM 1379 C CA . ASN A 1 170 ? 6.809 -18.040 -1.617 1.00 76.00 170 ASN A CA 1
ATOM 1380 C C . ASN A 1 170 ? 6.697 -17.304 -0.273 1.00 76.00 170 ASN A C 1
ATOM 1382 O O . ASN A 1 170 ? 7.655 -17.272 0.501 1.00 76.00 170 ASN A O 1
ATOM 1386 N N . TYR A 1 171 ? 5.545 -16.683 -0.004 1.00 76.31 171 TYR A N 1
ATOM 1387 C CA . TYR A 1 171 ? 5.369 -15.788 1.149 1.00 76.31 171 TYR A CA 1
ATOM 1388 C C . TYR A 1 171 ? 4.285 -16.249 2.123 1.00 76.31 171 TYR A C 1
ATOM 1390 O O . TYR A 1 171 ? 4.355 -15.930 3.307 1.00 76.31 171 TYR A O 1
ATOM 1398 N N . GLY A 1 172 ? 3.309 -17.029 1.661 1.00 78.81 172 GLY A N 1
ATOM 1399 C CA . GLY A 1 172 ? 2.120 -17.386 2.427 1.00 78.81 172 GLY A CA 1
ATOM 1400 C C . GLY A 1 172 ? 2.431 -18.175 3.692 1.00 78.81 172 GLY A C 1
ATOM 1401 O O . GLY A 1 172 ? 1.843 -17.897 4.730 1.00 78.81 172 GLY A O 1
ATOM 1402 N N . LEU A 1 173 ? 3.396 -19.105 3.646 1.00 78.94 173 LEU A N 1
ATOM 1403 C CA . LEU A 1 173 ? 3.810 -19.839 4.848 1.00 78.94 173 LEU A CA 1
ATOM 1404 C C . LEU A 1 173 ? 4.379 -18.888 5.908 1.00 78.94 173 LEU A C 1
ATOM 1406 O O . LEU A 1 173 ? 3.906 -18.910 7.037 1.00 78.94 173 LEU A O 1
ATOM 1410 N N . LYS A 1 174 ? 5.311 -18.004 5.522 1.00 75.44 174 LYS A N 1
ATOM 1411 C CA . LYS A 1 174 ? 5.930 -17.019 6.428 1.00 75.44 174 LYS A CA 1
ATOM 1412 C C . LYS A 1 174 ? 4.886 -16.110 7.075 1.00 75.44 174 LYS A C 1
ATOM 1414 O O . LYS A 1 174 ? 4.964 -15.830 8.262 1.00 75.44 174 LYS A O 1
ATOM 1419 N N . ILE A 1 175 ? 3.901 -15.686 6.285 1.00 75.12 175 ILE A N 1
ATOM 1420 C CA . ILE A 1 175 ? 2.793 -14.841 6.731 1.00 75.12 175 ILE A CA 1
ATOM 1421 C C . ILE A 1 175 ? 1.887 -15.579 7.727 1.00 75.12 175 ILE A C 1
ATOM 1423 O O . ILE A 1 175 ? 1.513 -15.015 8.750 1.00 75.12 175 ILE A O 1
ATOM 1427 N N . ARG A 1 176 ? 1.525 -16.835 7.437 1.00 79.75 176 ARG A N 1
ATOM 1428 C CA . ARG A 1 176 ? 0.623 -17.641 8.278 1.00 79.75 176 ARG A CA 1
ATOM 1429 C C . ARG A 1 176 ? 1.224 -17.999 9.631 1.00 79.75 176 ARG A C 1
ATOM 1431 O O . ARG A 1 176 ? 0.483 -18.166 10.591 1.00 79.75 176 ARG A O 1
ATOM 1438 N N . THR A 1 177 ? 2.544 -18.133 9.694 1.00 76.88 177 THR A N 1
ATOM 1439 C CA . THR A 1 177 ? 3.274 -18.484 10.920 1.00 76.88 177 THR A CA 1
ATOM 1440 C C . THR A 1 177 ? 3.736 -17.268 11.729 1.00 76.88 177 THR A C 1
ATOM 1442 O O . THR A 1 177 ? 4.429 -17.448 12.729 1.00 76.88 177 THR A O 1
ATOM 1445 N N . ALA A 1 178 ? 3.426 -16.046 11.282 1.00 70.81 178 ALA A N 1
ATOM 1446 C CA . ALA A 1 178 ? 3.813 -14.797 11.942 1.00 70.81 178 ALA A CA 1
ATOM 1447 C C . ALA A 1 178 ? 2.859 -14.414 13.075 1.00 70.81 178 ALA A C 1
ATOM 1449 O O . ALA A 1 178 ? 3.361 -13.992 14.140 1.00 70.81 178 ALA A O 1
#

Radius of gyration: 17.06 Å; Cα contacts (8 Å, |Δi|>4): 303; chains: 1; bounding box: 47×34×44 Å

pLDDT: mean 79.46, std 15.19, range [37.12, 97.5]

Organism: NCBI:txid408172

Nearest PDB structures (foldseek):
  1yb2-assembly1_A-2  TM=7.183E-01  e=1.440E-04  Thermoplasma acidophilum DSM 1728
  7qrd-assembly1_C  TM=6.107E-01  e=2.719E-04  Mus musculus
  3dfe-assembly1_F  TM=7.039E-01  e=2.646E-02  Trichormus variabilis ATCC 29413
  6sq4-assembly1_B  TM=4.999E-01  e=4.461E-03  Mus musculus
  2l48-assembly1_B  TM=6.188E-01  e=1.297E-01  Bacillus phage Gamma

Sequence (178 aa):
MLSYDNAGSFLEVGCHTGRLIYYLHMFCPNWKYTGVDAWDELVMWIANDVSTSIEKVQKEFGVSVRHCNTNYRLVSVVSFYNLKQAKEINEYIVKNKLGTLNTEEFFKSNCPFANSYKMKFEEYKSTEKFDVISFGATGSRLDCTLLFKKAKLYLKPDGVFIGRFFNSANYGLKIRTA

InterPro domains:
  IPR029063 S-adenosyl-L-methionine-dependent methyltransferase superfamily [G3DSA:3.40.50.150] (4-177)
  IPR029063 S-adenosyl-L-methionine-dependent methyltransferase superfamily [SSF53335] (6-166)

Mean predicted aligned error: 8.11 Å

Solvent-accessible surface area (backbone atoms only — not comparable to full-atom values): 10209 Å² total; per-residue (Å²): 130,85,80,73,63,83,57,52,32,38,37,34,34,19,90,73,53,47,62,64,58,46,58,48,39,79,80,44,67,63,38,48,40,35,33,34,24,42,64,60,79,65,58,36,38,44,36,75,46,55,71,70,36,47,54,52,50,29,68,75,68,73,51,74,70,45,81,44,83,42,105,87,55,60,37,42,43,44,75,65,94,50,68,69,63,37,50,56,52,47,54,51,30,58,76,66,64,29,37,47,68,63,37,61,66,52,38,44,73,71,33,73,83,38,48,77,43,80,34,49,70,91,73,64,81,76,91,66,62,22,46,29,38,40,41,53,67,78,53,99,89,50,64,47,37,61,52,50,45,53,50,55,73,30,41,36,98,87,35,48,78,45,57,76,48,51,84,34,91,88,46,9,64,54,51,75,77,77

Secondary structure (DSSP, 8-state):
-----S--EEEEESTTTTHHHHHHHTT-TTSEEEEEE--SSS-EEEESSHHHHHHHHHHHH---EEEE--TTS-EEEEPPSSHHHHHHHHHHHHHTT-EEE--HHHHHHH-TTEEEEES-TTT---S--EEEEEE----TTS-HHHHHHHHHHTEEEEEEEEETTTT-TTTHHHHHT-

Foldseek 3Di:
DPPPDLEFEEEEEEDPPQPVLLVVCVVNVRYAAEYEYQLPQQWWWAFPDPPVLVVVLCVVLVFDWDWDDDPPGITIGGGDPDRVSSVVSVVVCVVVVGTGTPHVVVNCVSCVRYHYDNRHLVPDDDPAAGQEYEYDDDDPPDQLLVSLVVNVVRHDPNHYYHDPCCPPPVCNVSNVVD